Protein AF-A0A924YRE0-F1 (afdb_monomer_lite)

Sequence (195 aa):
MRFCVRASSVRIAGRAAPAWLFALLALALLSGCQKQDEISRYTVKKMPVVERPAKAQNPPGPPRRPAGHGPGMNERMLGAIASQGRTFWVFKVAGPKDTVADQMPHFLSLIQSLKFGKDEALPPEWTLPEGWTEKKDDDPRGMRFTTLLVKTDGEDLPLTVTRLPLPGDRPVDGMPLMIVNLWCEQLGIPEKTAA

Foldseek 3Di:
DDDDDDDDDDDPDDDPDPVVVVVVVVVVVVPPDPDDPDPPPDDDPPPPPPPDPPDDDPDDDDPPDPPPQAQDPFKDKDWDWDDDPQKIKIKIWMDGNVQVVVCVVQVVQFVVQWDDDPDSVDDTDTDHDPPKDKAADPDCPAQFNTWIFDDTPDGTITITIGMDGDDPPDDSPCPVQVVVQVVCVSNVHDGDDDD

Secondary structure (DSSP, 8-state):
-PPPP-------------HHHHHHHHHHHTS----------------------S--PPPPPSPP----SS--TTEEEEEEEEEETTEEEEEEEEEEHHHHHHTHHHHHHHHHT-B--S-TTSPPB--PPTT-EEEE-S-TTSSEEEEEEE--SSSPEEEEEEEEEPPTTS--TTHHHHHHHHHHHHHT-PPPPP-

Radius of gyration: 33.19 Å; chains: 1; bounding box: 82×56×110 Å

pLDDT: mean 78.08, std 19.58, range [35.56, 98.0]

Structure (mmCIF, N/CA/C/O backbone):
data_AF-A0A924YRE0-F1
#
_entry.id   AF-A0A924YRE0-F1
#
loop_
_atom_site.group_PDB
_atom_site.id
_atom_site.type_symbol
_atom_site.label_atom_id
_atom_site.label_alt_id
_atom_site.label_comp_id
_atom_site.label_asym_id
_atom_site.label_entity_id
_atom_site.label_seq_id
_atom_site.pdbx_PDB_ins_code
_atom_site.Cartn_x
_atom_site.Cartn_y
_atom_site.Cartn_z
_atom_site.occupancy
_atom_site.B_iso_or_equiv
_atom_site.auth_seq_id
_atom_site.auth_comp_id
_atom_site.auth_asym_id
_atom_site.auth_atom_id
_atom_site.pdbx_PDB_model_num
ATOM 1 N N . MET A 1 1 ? 60.091 8.128 -66.363 1.00 37.94 1 MET A N 1
ATOM 2 C CA . MET A 1 1 ? 60.278 9.448 -65.719 1.00 37.94 1 MET A CA 1
ATOM 3 C C . MET A 1 1 ? 60.324 9.239 -64.211 1.00 37.94 1 MET A C 1
ATOM 5 O O . MET A 1 1 ? 59.375 8.710 -63.654 1.00 37.94 1 MET A O 1
ATOM 9 N N . ARG A 1 2 ? 61.473 9.529 -63.588 1.00 35.56 2 ARG A N 1
ATOM 10 C CA . ARG A 1 2 ? 61.715 9.429 -62.139 1.00 35.56 2 ARG A CA 1
ATOM 11 C C . ARG A 1 2 ? 61.297 10.755 -61.502 1.00 35.56 2 ARG A C 1
ATOM 13 O O . ARG A 1 2 ? 61.828 11.782 -61.912 1.00 35.56 2 ARG A O 1
ATOM 20 N N . PHE A 1 3 ? 60.384 10.743 -60.533 1.00 37.00 3 PHE A N 1
ATOM 21 C CA . PHE A 1 3 ? 60.089 11.937 -59.740 1.00 37.00 3 PHE A CA 1
ATOM 22 C C . PHE A 1 3 ? 60.935 11.955 -58.469 1.00 37.00 3 PHE A C 1
ATOM 24 O O . PHE A 1 3 ? 61.037 10.975 -57.736 1.00 37.00 3 PHE A O 1
ATOM 31 N N . CYS A 1 4 ? 61.611 13.088 -58.313 1.00 39.19 4 CYS A N 1
ATOM 32 C CA . CYS A 1 4 ? 62.625 13.402 -57.328 1.00 39.19 4 CYS A CA 1
ATOM 33 C C . CYS A 1 4 ? 61.981 13.810 -55.992 1.00 39.19 4 CYS A C 1
ATOM 35 O O . CYS A 1 4 ? 60.952 14.481 -55.962 1.00 39.19 4 CYS A O 1
ATOM 37 N N . VAL A 1 5 ? 62.623 13.405 -54.899 1.00 43.28 5 VAL A N 1
ATOM 38 C CA . VAL A 1 5 ? 62.289 13.699 -53.499 1.00 43.28 5 VAL A CA 1
ATOM 39 C C . VAL A 1 5 ? 62.415 15.197 -53.206 1.00 43.28 5 VAL A C 1
ATOM 41 O O . VAL A 1 5 ? 63.393 15.816 -53.619 1.00 43.28 5 VAL A O 1
ATOM 44 N N . ARG A 1 6 ? 61.537 15.755 -52.358 1.00 36.12 6 ARG A N 1
ATOM 45 C CA . ARG A 1 6 ? 61.982 16.779 -51.398 1.00 36.12 6 ARG A CA 1
ATOM 46 C C . ARG A 1 6 ? 61.114 16.810 -50.142 1.00 36.12 6 ARG A C 1
ATOM 48 O O . ARG A 1 6 ? 60.000 17.317 -50.142 1.00 36.12 6 ARG A O 1
ATOM 55 N N . ALA A 1 7 ? 61.672 16.266 -49.065 1.00 45.69 7 ALA A N 1
ATOM 56 C CA . ALA A 1 7 ? 61.230 16.527 -47.707 1.00 45.69 7 ALA A CA 1
ATOM 57 C C . ALA A 1 7 ? 61.485 18.008 -47.386 1.00 45.69 7 ALA A C 1
ATOM 59 O O . ALA A 1 7 ? 62.619 18.484 -47.473 1.00 45.69 7 ALA A O 1
ATOM 60 N N . SER A 1 8 ? 60.429 18.742 -47.047 1.00 37.25 8 SER A N 1
ATOM 61 C CA . SER A 1 8 ? 60.534 20.121 -46.575 1.00 37.25 8 SER A CA 1
ATOM 62 C C . SER A 1 8 ? 60.777 20.116 -45.072 1.00 37.25 8 SER A C 1
ATOM 64 O O . SER A 1 8 ? 59.853 19.997 -44.272 1.00 37.25 8 SER A O 1
ATOM 66 N N . SER A 1 9 ? 62.045 20.246 -44.694 1.00 44.50 9 SER A N 1
ATOM 67 C CA . SER A 1 9 ? 62.464 20.568 -43.334 1.00 44.50 9 SER A CA 1
ATOM 68 C C . SER A 1 9 ? 62.013 21.992 -42.997 1.00 44.50 9 SER A C 1
ATOM 70 O O . SER A 1 9 ? 62.591 22.964 -43.487 1.00 44.50 9 SER A O 1
ATOM 72 N N . VAL A 1 10 ? 60.988 22.135 -42.157 1.00 43.53 10 VAL A N 1
ATOM 73 C CA . VAL A 1 10 ? 60.646 23.429 -41.556 1.00 43.53 10 VAL A CA 1
ATOM 74 C C . VAL A 1 10 ? 61.663 23.712 -40.453 1.00 43.53 10 VAL A C 1
ATOM 76 O O . VAL A 1 10 ? 61.735 23.007 -39.449 1.00 43.53 10 VAL A O 1
ATOM 79 N N . ARG A 1 11 ? 62.489 24.740 -40.664 1.00 43.28 11 ARG A N 1
ATOM 80 C CA . ARG A 1 11 ? 63.394 25.278 -39.645 1.00 43.28 11 ARG A CA 1
ATOM 81 C C . ARG A 1 11 ? 62.551 25.996 -38.594 1.00 43.28 11 ARG A C 1
ATOM 83 O O . ARG A 1 11 ? 62.006 27.063 -38.866 1.00 43.28 11 ARG A O 1
ATOM 90 N N . ILE A 1 12 ? 62.455 25.421 -37.401 1.00 48.72 12 ILE A N 1
ATOM 91 C CA . ILE A 1 12 ? 61.899 26.102 -36.230 1.00 48.72 12 ILE A CA 1
ATOM 92 C C . ILE A 1 12 ? 62.942 27.135 -35.794 1.00 48.72 12 ILE A C 1
ATOM 94 O O . ILE A 1 12 ? 63.947 26.809 -35.165 1.00 48.72 12 ILE A O 1
ATOM 98 N N . ALA A 1 13 ? 62.734 28.386 -36.202 1.00 43.22 13 ALA A N 1
ATOM 99 C CA . ALA A 1 13 ? 63.472 29.524 -35.683 1.00 43.22 13 ALA A CA 1
ATOM 100 C C . ALA A 1 13 ? 63.134 29.683 -34.195 1.00 43.22 13 ALA A C 1
ATOM 102 O O . ALA A 1 13 ? 61.968 29.831 -33.826 1.00 43.22 13 ALA A O 1
ATOM 103 N N . GLY A 1 14 ? 64.159 29.632 -33.344 1.00 50.16 14 GLY A N 1
ATOM 104 C CA . GLY A 1 14 ? 64.030 29.853 -31.912 1.00 50.16 14 GLY A CA 1
ATOM 105 C C . GLY A 1 14 ? 63.504 31.255 -31.623 1.00 50.16 14 GLY A C 1
ATOM 106 O O . GLY A 1 14 ? 64.240 32.235 -31.678 1.00 50.16 14 GLY A O 1
ATOM 107 N N . ARG A 1 15 ? 62.223 31.345 -31.275 1.00 49.91 15 ARG A N 1
ATOM 108 C CA . ARG A 1 15 ? 61.701 32.411 -30.426 1.00 49.91 15 ARG A CA 1
ATOM 109 C C . ARG A 1 15 ? 61.406 31.769 -29.086 1.00 49.91 15 ARG A C 1
ATOM 111 O O . ARG A 1 15 ? 60.519 30.926 -28.991 1.00 49.91 15 ARG A O 1
ATOM 118 N N . ALA A 1 16 ? 62.203 32.130 -28.084 1.00 54.00 16 ALA A N 1
ATOM 119 C CA . ALA A 1 16 ? 61.968 31.746 -26.705 1.00 54.00 16 ALA A CA 1
ATOM 120 C C . ALA A 1 16 ? 60.528 32.129 -26.346 1.00 54.00 16 ALA A C 1
ATOM 122 O O . ALA A 1 16 ? 60.184 33.312 -26.300 1.00 54.00 16 ALA A O 1
ATOM 123 N N . ALA A 1 17 ? 59.675 31.119 -26.173 1.00 53.06 17 ALA A N 1
ATOM 124 C CA . ALA A 1 17 ? 58.341 31.320 -25.648 1.00 53.06 17 ALA A CA 1
ATOM 125 C C . ALA A 1 17 ? 58.510 31.949 -24.258 1.00 53.06 17 ALA A C 1
ATOM 127 O O . ALA A 1 17 ? 59.259 31.413 -23.436 1.00 53.06 17 ALA A O 1
ATOM 128 N N . PRO A 1 18 ? 57.900 33.111 -23.994 1.00 51.78 18 PRO A N 1
ATOM 129 C CA . PRO A 1 18 ? 58.095 33.785 -22.726 1.00 51.78 18 PRO A CA 1
ATOM 130 C C . PRO A 1 18 ? 57.571 32.875 -21.602 1.00 51.78 18 PRO A C 1
ATOM 132 O O . PRO A 1 18 ? 56.472 32.319 -21.683 1.00 51.78 18 PRO A O 1
ATOM 135 N N . ALA A 1 19 ? 58.385 32.692 -20.561 1.00 56.75 19 ALA A N 1
ATOM 136 C CA . ALA A 1 19 ? 58.152 31.729 -19.481 1.00 56.75 19 ALA A CA 1
ATOM 137 C C . ALA A 1 19 ? 56.821 31.947 -18.726 1.00 56.75 19 ALA A C 1
ATOM 139 O O . ALA A 1 19 ? 56.293 31.021 -18.114 1.00 56.75 19 ALA A O 1
ATOM 140 N N . TRP A 1 20 ? 56.230 33.144 -18.827 1.00 51.47 20 TRP A N 1
ATOM 141 C CA . TRP A 1 20 ? 54.937 33.486 -18.224 1.00 51.47 20 TRP A CA 1
ATOM 142 C C . TRP A 1 20 ? 53.739 32.682 -18.764 1.00 51.47 20 TRP A C 1
ATOM 144 O O . TRP A 1 20 ? 52.799 32.440 -18.013 1.00 51.47 20 TRP A O 1
ATOM 154 N N . LEU A 1 21 ? 53.767 32.203 -20.015 1.00 55.81 21 LEU A N 1
ATOM 155 C CA . LEU A 1 21 ? 52.653 31.442 -20.605 1.00 55.81 21 LEU A CA 1
ATOM 156 C C . LEU A 1 21 ? 52.600 29.998 -20.082 1.00 55.81 21 LEU A C 1
ATOM 158 O O . LEU A 1 21 ? 51.518 29.483 -19.815 1.00 55.81 21 LEU A O 1
ATOM 162 N N . PHE A 1 22 ? 53.761 29.377 -19.849 1.00 57.84 22 PHE A N 1
ATOM 163 C CA . PHE A 1 22 ? 53.841 28.087 -19.154 1.00 57.84 22 PHE A CA 1
ATOM 164 C C . PHE A 1 22 ? 53.552 28.228 -17.659 1.00 57.84 22 PHE A C 1
ATOM 166 O O . PHE A 1 22 ? 52.899 27.358 -17.089 1.00 57.84 22 PHE A O 1
ATOM 173 N N . ALA A 1 23 ? 53.966 29.337 -17.037 1.00 59.66 23 ALA A N 1
ATOM 174 C CA . ALA A 1 23 ? 53.643 29.615 -15.641 1.00 59.66 23 ALA A CA 1
ATOM 175 C C . ALA A 1 23 ? 52.129 29.781 -15.422 1.00 59.66 23 ALA A C 1
ATOM 177 O O . ALA A 1 23 ? 51.596 29.229 -14.467 1.00 59.66 23 ALA A O 1
ATOM 178 N N . LEU A 1 24 ? 51.417 30.468 -16.323 1.00 60.12 24 LEU A N 1
ATOM 179 C CA . LEU A 1 24 ? 49.963 30.652 -16.224 1.00 60.12 24 LEU A CA 1
ATOM 180 C C . LEU A 1 24 ? 49.174 29.360 -16.480 1.00 60.12 24 LEU A C 1
ATOM 182 O O . LEU A 1 24 ? 48.195 29.099 -15.783 1.00 60.12 24 LEU A O 1
ATOM 186 N N . LEU A 1 25 ? 49.616 28.519 -17.422 1.00 59.91 25 LEU A N 1
ATOM 187 C CA . LEU A 1 25 ? 48.982 27.220 -17.673 1.00 59.91 25 LEU A CA 1
ATOM 188 C C . LEU A 1 25 ? 49.238 26.228 -16.522 1.00 59.91 25 LEU A C 1
ATOM 190 O O . LEU A 1 25 ? 48.332 25.498 -16.122 1.00 59.91 25 LEU A O 1
ATOM 194 N N . ALA A 1 26 ? 50.442 26.249 -15.939 1.00 59.19 26 ALA A N 1
ATOM 195 C CA . ALA A 1 26 ? 50.761 25.477 -14.739 1.00 59.19 26 ALA A CA 1
ATOM 196 C C . ALA A 1 26 ? 49.958 25.958 -13.517 1.00 59.19 26 ALA A C 1
ATOM 198 O O . ALA A 1 26 ? 49.504 25.138 -12.724 1.00 59.19 26 ALA A O 1
ATOM 199 N N . LEU A 1 27 ? 49.716 27.268 -13.389 1.00 58.62 27 LEU A N 1
ATOM 200 C CA . LEU A 1 27 ? 48.925 27.831 -12.293 1.00 58.62 27 LEU A CA 1
ATOM 201 C C . LEU A 1 27 ? 47.432 27.463 -12.395 1.00 58.62 27 LEU A C 1
ATOM 203 O O . LEU A 1 27 ? 46.786 27.214 -11.378 1.00 58.62 27 LEU A O 1
ATOM 207 N N . ALA A 1 28 ? 46.892 27.361 -13.615 1.00 59.47 28 ALA A N 1
ATOM 208 C CA . ALA A 1 28 ? 45.504 26.954 -13.845 1.00 59.47 28 ALA A CA 1
ATOM 209 C C . ALA A 1 28 ? 45.257 25.461 -13.548 1.00 59.47 28 ALA A C 1
ATOM 211 O O . ALA A 1 28 ? 44.216 25.110 -12.994 1.00 59.47 28 ALA A O 1
ATOM 212 N N . LEU A 1 29 ? 46.226 24.584 -13.839 1.00 57.97 29 LEU A N 1
ATOM 213 C CA . LEU A 1 29 ? 46.141 23.145 -13.537 1.00 57.97 29 LEU A CA 1
ATOM 214 C C . LEU A 1 29 ? 46.226 22.827 -12.033 1.00 57.97 29 LEU A C 1
ATOM 216 O O . LEU A 1 29 ? 45.813 21.749 -11.613 1.00 57.97 29 LEU A O 1
ATOM 220 N N . LEU A 1 30 ? 46.715 23.759 -11.211 1.00 57.00 30 LEU A N 1
ATOM 221 C CA . LEU A 1 30 ? 46.868 23.571 -9.764 1.00 57.00 30 LEU A CA 1
ATOM 222 C C . LEU A 1 30 ? 45.630 23.966 -8.941 1.00 57.00 30 LEU A C 1
ATOM 224 O O . LEU A 1 30 ? 45.620 23.752 -7.732 1.00 57.00 30 LEU A O 1
ATOM 228 N N . SER A 1 31 ? 44.579 24.515 -9.561 1.00 57.44 31 SER A N 1
ATOM 229 C CA . SER A 1 31 ? 43.400 25.029 -8.835 1.00 57.44 31 SER A CA 1
ATOM 230 C C . SER A 1 31 ? 42.178 24.092 -8.849 1.00 57.44 31 SER A C 1
ATOM 232 O O . SER A 1 31 ? 41.100 24.482 -8.411 1.00 57.44 31 SER A O 1
ATOM 234 N N . GLY A 1 32 ? 42.320 22.851 -9.327 1.00 53.84 32 GLY A N 1
ATOM 235 C CA . GLY A 1 32 ? 41.211 21.908 -9.519 1.00 53.84 32 GLY A CA 1
ATOM 236 C C . GLY A 1 32 ? 41.193 20.708 -8.566 1.00 53.84 32 GLY A C 1
ATOM 237 O O . GLY A 1 32 ? 41.201 19.580 -9.040 1.00 53.84 32 GLY A O 1
ATOM 238 N N . CYS A 1 33 ? 41.138 20.917 -7.248 1.00 59.53 33 CYS A N 1
ATOM 239 C CA . CYS A 1 33 ? 40.784 19.863 -6.282 1.00 59.53 33 CYS A CA 1
ATOM 240 C C . CYS A 1 33 ? 39.526 20.286 -5.524 1.00 59.53 33 CYS A C 1
ATOM 242 O O . CYS A 1 33 ? 39.588 20.850 -4.430 1.00 59.53 33 CYS A O 1
ATOM 244 N N . GLN A 1 34 ? 38.370 20.042 -6.136 1.00 56.56 34 GLN A N 1
ATOM 245 C CA . GLN A 1 34 ? 37.081 20.194 -5.480 1.00 56.56 34 GLN A CA 1
ATOM 246 C C . GLN A 1 34 ? 36.972 19.074 -4.436 1.00 56.56 34 GLN A C 1
ATOM 248 O O . GLN A 1 34 ? 36.843 17.901 -4.780 1.00 56.56 34 GLN A O 1
ATOM 253 N N . LYS A 1 35 ? 37.147 19.425 -3.158 1.00 59.78 35 LYS A N 1
ATOM 254 C CA . LYS A 1 35 ? 37.073 18.477 -2.044 1.00 59.78 35 LYS A CA 1
ATOM 255 C C . LYS A 1 35 ? 35.697 17.817 -2.028 1.00 59.78 35 LYS A C 1
ATOM 257 O O . LYS A 1 35 ? 34.688 18.490 -1.855 1.00 59.78 35 LYS A O 1
ATOM 262 N N . GLN A 1 36 ? 35.707 16.504 -2.207 1.00 58.41 36 GLN A N 1
ATOM 263 C CA . GLN A 1 36 ? 34.590 15.605 -1.971 1.00 58.41 36 GLN A CA 1
ATOM 264 C C . GLN A 1 36 ? 34.096 15.787 -0.531 1.00 58.41 36 GLN A C 1
ATOM 266 O O . GLN A 1 36 ? 34.922 15.847 0.382 1.00 58.41 36 GLN A O 1
ATOM 271 N N . ASP A 1 37 ? 32.779 15.876 -0.340 1.00 59.34 37 ASP A N 1
ATOM 272 C CA . ASP A 1 37 ? 32.131 15.912 0.972 1.00 59.34 37 ASP A CA 1
ATOM 273 C C . ASP A 1 37 ? 32.490 14.652 1.773 1.00 59.34 37 ASP A C 1
ATOM 275 O O . ASP A 1 37 ? 31.856 13.599 1.689 1.00 59.34 37 ASP A O 1
ATOM 279 N N . GLU A 1 38 ? 33.569 14.757 2.538 1.00 62.53 38 GLU A N 1
ATOM 280 C CA . GLU A 1 38 ? 33.979 13.780 3.526 1.00 62.53 38 GLU A CA 1
ATOM 281 C C . GLU A 1 38 ? 32.984 13.862 4.686 1.00 62.53 38 GLU A C 1
ATOM 283 O O . GLU A 1 38 ? 32.819 14.913 5.313 1.00 62.53 38 GLU A O 1
ATOM 288 N N . ILE A 1 39 ? 32.284 12.753 4.953 1.00 56.06 39 ILE A N 1
ATOM 289 C CA . ILE A 1 39 ? 31.376 12.603 6.095 1.00 56.06 39 ILE A CA 1
ATOM 290 C C . ILE A 1 39 ? 32.152 13.008 7.349 1.00 56.06 39 ILE A C 1
ATOM 292 O O . ILE A 1 39 ? 32.987 12.253 7.850 1.00 56.06 39 ILE A O 1
ATOM 296 N N . SER A 1 40 ? 31.889 14.217 7.845 1.00 57.50 40 SER A N 1
ATOM 297 C CA . SER A 1 40 ? 32.584 14.782 8.994 1.00 57.50 40 SER A CA 1
ATOM 298 C C . SER A 1 40 ? 32.244 13.948 10.224 1.00 57.50 40 SER A C 1
ATOM 300 O O . SER A 1 40 ? 31.205 14.135 10.858 1.00 57.50 40 SER A O 1
ATOM 302 N N . ARG A 1 41 ? 33.120 12.996 10.562 1.00 64.94 41 ARG A N 1
ATOM 303 C CA . ARG A 1 41 ? 33.083 12.289 11.843 1.00 64.94 41 ARG A CA 1
ATOM 304 C C . ARG A 1 41 ? 33.429 13.288 12.936 1.00 64.94 41 ARG A C 1
ATOM 306 O O . ARG A 1 41 ? 34.587 13.462 13.302 1.00 64.94 41 ARG A O 1
ATOM 313 N N . TYR A 1 42 ? 32.415 13.946 13.476 1.00 74.38 42 TYR A N 1
ATOM 314 C CA . TYR A 1 42 ? 32.571 14.694 14.708 1.00 74.38 42 TYR A CA 1
ATOM 315 C C . TYR A 1 42 ? 32.544 13.706 15.879 1.00 74.38 42 TYR A C 1
ATOM 317 O O . TYR A 1 42 ? 31.604 12.933 16.061 1.00 74.38 42 TYR A O 1
ATOM 325 N N . THR A 1 43 ? 33.602 13.716 16.686 1.00 70.69 43 THR A N 1
ATOM 326 C CA . THR A 1 43 ? 33.575 13.047 17.988 1.00 70.69 43 THR A CA 1
ATOM 327 C C . THR A 1 43 ? 32.915 14.005 18.969 1.00 70.69 43 THR A C 1
ATOM 329 O O . THR A 1 43 ? 33.524 14.986 19.396 1.00 70.69 43 THR A O 1
ATOM 332 N N . VAL A 1 44 ? 31.653 13.746 19.314 1.00 76.12 44 VAL A N 1
ATOM 333 C CA . VAL A 1 44 ? 30.984 14.460 20.406 1.00 76.12 44 VAL A CA 1
ATOM 334 C C . VAL A 1 44 ? 31.745 14.135 21.688 1.00 76.12 44 VAL A C 1
ATOM 336 O O . VAL A 1 44 ? 31.806 12.971 22.090 1.00 76.12 44 VAL A O 1
ATOM 339 N N . LYS A 1 45 ? 32.336 15.143 22.344 1.00 69.44 45 LYS A N 1
ATOM 340 C CA . LYS A 1 45 ? 32.865 14.967 23.702 1.00 69.44 45 LYS A CA 1
ATOM 341 C C . LYS A 1 45 ? 31.713 14.481 24.573 1.00 69.44 45 LYS A C 1
ATOM 343 O O . LYS A 1 45 ? 30.774 15.233 24.830 1.00 69.44 45 LYS A O 1
ATOM 348 N N . LYS A 1 46 ? 31.774 13.220 25.002 1.00 65.50 46 LYS A N 1
ATOM 349 C CA . LYS A 1 46 ? 30.844 12.672 25.986 1.00 65.50 46 LYS A CA 1
ATOM 350 C C . LYS A 1 46 ? 30.973 13.555 27.225 1.00 65.50 46 LYS A C 1
ATOM 352 O O . LYS A 1 46 ? 32.039 13.592 27.836 1.00 65.50 46 LYS A O 1
ATOM 357 N N . MET A 1 47 ? 29.939 14.343 27.520 1.00 56.44 47 MET A N 1
ATOM 358 C CA . MET A 1 47 ? 29.926 15.170 28.724 1.00 56.44 47 MET A CA 1
ATOM 359 C C . MET A 1 47 ? 30.157 14.255 29.932 1.00 56.44 47 MET A C 1
ATOM 361 O O . MET A 1 47 ? 29.651 13.125 29.922 1.00 56.44 47 MET A O 1
ATOM 365 N N . PRO A 1 48 ? 30.927 14.692 30.945 1.00 56.91 48 PRO A N 1
ATOM 366 C CA . PRO A 1 48 ? 31.053 13.920 32.168 1.00 56.91 48 PRO A CA 1
ATOM 367 C C . PRO A 1 48 ? 29.643 13.662 32.689 1.00 56.91 48 PRO A C 1
ATOM 369 O O . PRO A 1 48 ? 28.818 14.577 32.759 1.00 56.91 48 PRO A O 1
ATOM 372 N N . VAL A 1 49 ? 29.352 12.394 32.973 1.00 60.56 49 VAL A N 1
ATOM 373 C CA . VAL A 1 49 ? 28.116 12.013 33.645 1.00 60.56 49 VAL A CA 1
ATOM 374 C C . VAL A 1 49 ? 28.147 12.740 34.980 1.00 60.56 49 VAL A C 1
ATOM 376 O O . VAL A 1 49 ? 28.897 12.368 35.874 1.00 60.56 49 VAL A O 1
ATOM 379 N N . VAL A 1 50 ? 27.380 13.823 35.090 1.00 58.69 50 VAL A N 1
ATOM 380 C CA . VAL A 1 50 ? 27.043 14.387 36.390 1.00 58.69 50 VAL A CA 1
ATOM 381 C C . VAL A 1 50 ? 26.273 13.278 37.086 1.00 58.69 50 VAL A C 1
ATOM 383 O O . VAL A 1 50 ? 25.170 12.932 36.652 1.00 58.69 50 VAL A O 1
ATOM 386 N N . GLU A 1 51 ? 26.889 12.660 38.094 1.00 57.91 51 GLU A N 1
ATOM 387 C CA . GLU A 1 51 ? 26.209 11.721 38.973 1.00 57.91 51 GLU A CA 1
ATOM 388 C C . GLU A 1 51 ? 25.009 12.452 39.563 1.00 57.91 51 GLU A C 1
ATOM 390 O O . GLU A 1 51 ? 25.115 13.323 40.426 1.00 57.91 51 GLU A O 1
ATOM 395 N N . ARG A 1 52 ? 23.841 12.152 38.997 1.00 51.38 52 ARG A N 1
ATOM 396 C CA . ARG A 1 52 ? 22.574 12.660 39.483 1.00 51.38 52 ARG A CA 1
ATOM 397 C C . ARG A 1 52 ? 22.382 11.991 40.844 1.00 51.38 52 ARG A C 1
ATOM 399 O O . ARG A 1 52 ? 22.327 10.759 40.868 1.00 51.38 52 ARG A O 1
ATOM 406 N N . PRO A 1 53 ? 22.297 12.739 41.961 1.00 47.78 53 PRO A N 1
ATOM 407 C CA . PRO A 1 53 ? 22.023 12.126 43.250 1.00 47.78 53 PRO A CA 1
ATOM 408 C C . PRO A 1 53 ? 20.762 11.277 43.106 1.00 47.78 53 PRO A C 1
ATOM 410 O O . PRO A 1 53 ? 19.779 11.711 42.497 1.00 47.78 53 PRO A O 1
ATOM 413 N N . ALA A 1 54 ? 20.834 10.040 43.596 1.00 54.91 54 ALA A N 1
ATOM 414 C CA . ALA A 1 54 ? 19.839 8.988 43.427 1.00 54.91 54 ALA A CA 1
ATOM 415 C C . ALA A 1 54 ? 18.536 9.292 44.191 1.00 54.91 54 ALA A C 1
ATOM 417 O O . ALA A 1 54 ? 18.141 8.551 45.083 1.00 54.91 54 ALA A O 1
ATOM 418 N N . LYS A 1 55 ? 17.877 10.417 43.891 1.00 50.22 55 LYS A N 1
ATOM 419 C CA . LYS A 1 55 ? 16.534 10.758 44.368 1.00 50.22 55 LYS A CA 1
ATOM 420 C C . LYS A 1 55 ? 15.927 11.945 43.611 1.00 50.22 55 LYS A C 1
ATOM 422 O O . LYS A 1 55 ? 15.462 12.906 44.208 1.00 50.22 55 LYS A O 1
ATOM 427 N N . ALA A 1 56 ? 15.901 11.877 42.286 1.00 50.03 56 ALA A N 1
ATOM 428 C CA . ALA A 1 56 ? 1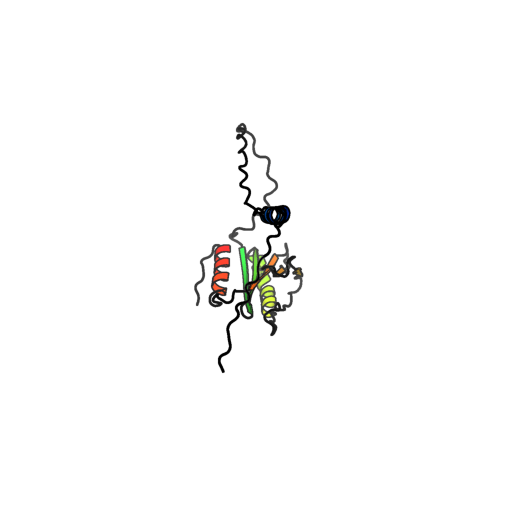5.004 12.708 41.490 1.00 50.03 56 ALA A CA 1
ATOM 429 C C . ALA A 1 56 ? 14.172 11.771 40.621 1.00 50.03 56 ALA A C 1
ATOM 431 O O . ALA A 1 56 ? 14.654 11.246 39.618 1.00 50.03 56 ALA A O 1
ATOM 432 N N . GLN A 1 57 ? 12.943 11.506 41.064 1.00 56.38 57 GLN A N 1
ATOM 433 C CA . GLN A 1 57 ? 11.919 10.897 40.225 1.00 56.38 57 GLN A CA 1
ATOM 434 C C . GLN A 1 57 ? 11.854 11.721 38.939 1.00 56.38 57 GLN A C 1
ATOM 436 O O . GLN A 1 57 ? 11.753 12.948 38.998 1.00 56.38 57 GLN A O 1
ATOM 441 N N . ASN A 1 58 ? 12.005 11.064 37.788 1.00 54.44 58 ASN A N 1
ATOM 442 C CA . ASN A 1 58 ? 11.899 11.753 36.511 1.00 54.44 58 ASN A CA 1
ATOM 443 C C . ASN A 1 58 ? 10.553 12.496 36.474 1.00 54.44 58 ASN A C 1
ATOM 445 O O . ASN A 1 58 ? 9.536 11.881 36.810 1.00 54.44 58 ASN A O 1
ATOM 449 N N . PRO A 1 59 ? 10.521 13.787 36.088 1.00 60.66 59 PRO A N 1
ATOM 450 C CA . PRO A 1 59 ? 9.257 14.464 35.841 1.00 60.66 59 PRO A CA 1
ATOM 451 C C . PRO A 1 59 ? 8.453 13.639 34.826 1.00 60.66 59 PRO A C 1
ATOM 453 O O . PRO A 1 59 ? 9.069 13.004 33.957 1.00 60.66 59 PRO A O 1
ATOM 456 N N . PRO A 1 60 ? 7.110 13.608 34.925 1.00 63.56 60 PRO A N 1
ATOM 457 C CA . PRO A 1 60 ? 6.289 12.920 33.944 1.00 63.56 60 PRO A CA 1
ATOM 458 C C . PRO A 1 60 ? 6.704 13.419 32.565 1.00 63.56 60 PRO A C 1
ATOM 460 O O . PRO A 1 60 ? 6.655 14.619 32.289 1.00 63.56 60 PRO A O 1
ATOM 463 N N . GLY A 1 61 ? 7.190 12.505 31.725 1.00 54.62 61 GLY A N 1
ATOM 464 C CA . GLY A 1 61 ? 7.423 12.836 30.330 1.00 54.62 61 GLY A CA 1
ATOM 465 C C . GLY A 1 61 ? 6.119 13.356 29.718 1.00 54.62 61 GLY A C 1
ATOM 466 O O . GLY A 1 61 ? 5.039 13.028 30.226 1.00 54.62 61 GLY A O 1
ATOM 467 N N . PRO A 1 62 ? 6.186 14.140 28.627 1.00 66.44 62 PRO A N 1
ATOM 468 C CA . PRO A 1 62 ? 4.991 14.410 27.836 1.00 66.44 62 PRO A CA 1
ATOM 469 C C . PRO A 1 62 ? 4.273 13.077 27.575 1.00 66.44 62 PRO A C 1
ATOM 471 O O . PRO A 1 62 ? 4.969 12.062 27.416 1.00 66.44 62 PRO A O 1
ATOM 474 N N . PRO A 1 63 ? 2.924 13.040 27.583 1.00 56.97 63 PRO A N 1
ATOM 475 C CA . PRO A 1 63 ? 2.1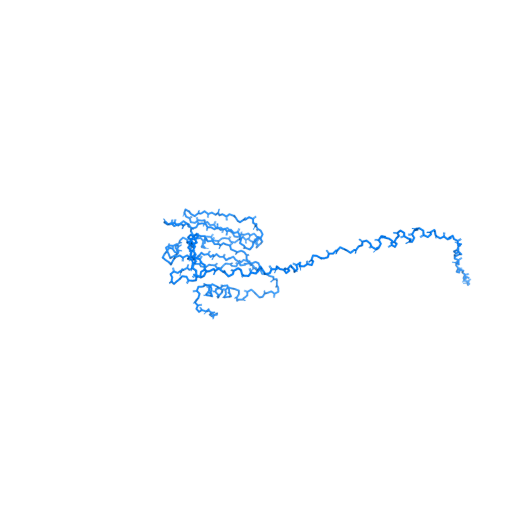89 11.804 27.362 1.00 56.97 63 PRO A CA 1
ATOM 476 C C . PRO A 1 63 ? 2.801 11.110 26.152 1.00 56.97 63 PRO A C 1
ATOM 478 O O . PRO A 1 63 ? 2.970 11.728 25.096 1.00 56.97 63 PRO A O 1
ATOM 481 N N . ARG A 1 64 ? 3.231 9.853 26.344 1.00 52.78 64 ARG A N 1
ATOM 482 C CA . ARG A 1 64 ? 3.671 9.011 25.233 1.00 52.78 64 ARG A CA 1
ATOM 483 C C . ARG A 1 64 ? 2.601 9.166 24.162 1.00 52.78 64 ARG A C 1
ATOM 485 O O . ARG A 1 64 ? 1.437 8.875 24.430 1.00 52.78 64 ARG A O 1
ATOM 492 N N . ARG A 1 65 ? 2.994 9.643 22.976 1.00 55.19 65 ARG A N 1
ATOM 493 C CA . ARG A 1 65 ? 2.162 9.484 21.781 1.00 55.19 65 ARG A CA 1
ATOM 494 C C . ARG A 1 65 ? 1.669 8.034 21.787 1.00 55.19 65 ARG A C 1
ATOM 496 O O . ARG A 1 65 ? 2.491 7.170 22.123 1.00 55.19 65 ARG A O 1
ATOM 503 N N . PRO A 1 66 ? 0.383 7.764 21.502 1.00 49.50 66 PRO A N 1
ATOM 504 C CA . PRO A 1 66 ? -0.112 6.397 21.473 1.00 49.50 66 PRO A CA 1
ATOM 505 C C . PRO A 1 66 ? 0.868 5.551 20.660 1.00 49.50 66 PRO A C 1
ATOM 507 O O . PRO A 1 66 ? 1.260 5.913 19.549 1.00 49.50 66 PRO A O 1
ATOM 510 N N . ALA A 1 67 ? 1.378 4.500 21.297 1.00 47.03 67 ALA A N 1
ATOM 511 C CA . ALA A 1 67 ? 2.310 3.586 20.673 1.00 47.03 67 ALA A CA 1
ATOM 512 C C . ALA A 1 67 ? 1.536 2.835 19.589 1.00 47.03 67 ALA A C 1
ATOM 514 O O . ALA A 1 67 ? 0.793 1.913 19.893 1.00 47.03 67 ALA A O 1
ATOM 515 N N . GLY A 1 68 ? 1.674 3.266 18.343 1.00 48.38 68 GLY A N 1
ATOM 516 C CA . GLY A 1 68 ? 1.081 2.592 17.197 1.00 48.38 68 GLY A CA 1
ATOM 517 C C . GLY A 1 68 ? 2.088 2.558 16.071 1.00 48.38 68 GLY A C 1
ATOM 518 O O . GLY A 1 68 ? 1.961 3.370 15.179 1.00 48.38 68 GLY A O 1
ATOM 519 N N . HIS A 1 69 ? 3.125 1.720 16.190 1.00 51.84 69 HIS A N 1
ATOM 520 C CA . HIS A 1 69 ? 3.989 1.213 15.103 1.00 51.84 69 HIS A CA 1
ATOM 521 C C . HIS A 1 69 ? 4.752 -0.034 15.603 1.00 51.84 69 HIS A C 1
ATOM 523 O O . HIS A 1 69 ? 5.975 -0.129 15.536 1.00 51.84 69 HIS A O 1
ATOM 529 N N . GLY A 1 70 ? 4.015 -0.975 16.177 1.00 48.53 70 GLY A N 1
ATOM 530 C CA . GLY A 1 70 ? 4.448 -2.333 16.494 1.00 48.53 70 GLY A CA 1
ATOM 531 C C . GLY A 1 70 ? 3.177 -3.172 16.554 1.00 48.53 70 GLY A C 1
ATOM 532 O O . GLY A 1 70 ? 2.167 -2.600 16.964 1.00 48.53 70 GLY A O 1
ATOM 533 N N . PRO A 1 71 ? 3.184 -4.446 16.122 1.00 49.91 71 PRO A N 1
ATOM 534 C CA . PRO A 1 71 ? 1.964 -5.226 15.961 1.00 49.91 71 PRO A CA 1
ATOM 535 C C . PRO A 1 71 ? 1.205 -5.259 17.284 1.00 49.91 71 PRO A C 1
ATOM 537 O O . PRO A 1 71 ? 1.549 -5.985 18.220 1.00 49.91 71 PRO A O 1
ATOM 540 N N . GLY A 1 72 ? 0.176 -4.420 17.385 1.00 56.94 72 GLY A N 1
ATOM 541 C CA . GLY A 1 72 ? -0.802 -4.551 18.438 1.00 56.94 72 GLY A CA 1
ATOM 542 C C . GLY A 1 72 ? -1.462 -5.903 18.224 1.00 56.94 72 GLY A C 1
ATOM 543 O O . GLY A 1 72 ? -1.846 -6.231 17.105 1.00 56.94 72 GLY A O 1
ATOM 544 N N . MET A 1 73 ? -1.654 -6.685 19.285 1.00 61.09 73 MET A N 1
ATOM 545 C CA . MET A 1 73 ? -2.390 -7.961 19.223 1.00 61.09 73 MET A CA 1
ATOM 546 C C . MET A 1 73 ? -3.826 -7.819 18.655 1.00 61.09 73 MET A C 1
ATOM 548 O O . MET A 1 73 ? -4.511 -8.817 18.464 1.00 61.09 73 MET A O 1
ATOM 552 N N . ASN A 1 74 ? -4.260 -6.588 18.353 1.00 83.31 74 ASN A N 1
ATOM 553 C CA . ASN A 1 74 ? -5.539 -6.207 17.770 1.00 83.31 74 ASN A CA 1
ATOM 554 C C . ASN A 1 74 ? -5.392 -5.351 16.493 1.00 83.31 74 ASN A C 1
ATOM 556 O O . ASN A 1 74 ? -6.266 -4.530 16.221 1.00 83.31 74 ASN A O 1
ATOM 560 N N . GLU A 1 75 ? -4.312 -5.487 15.721 1.00 88.38 75 GLU A N 1
ATOM 561 C CA . GLU A 1 75 ? -4.190 -4.840 14.406 1.00 88.38 75 GLU A CA 1
ATOM 562 C C . GLU A 1 75 ? -4.684 -5.743 13.266 1.00 88.38 75 GLU A C 1
ATOM 564 O O . GLU A 1 75 ? -4.616 -6.974 13.321 1.00 88.38 75 GLU A O 1
ATOM 569 N N . ARG A 1 76 ? -5.187 -5.116 12.201 1.00 93.94 76 ARG A N 1
ATOM 570 C CA . ARG A 1 76 ? -5.492 -5.757 10.917 1.00 93.94 76 ARG A CA 1
ATOM 571 C C . ARG A 1 76 ? -4.947 -4.895 9.790 1.00 93.94 76 ARG A C 1
ATOM 573 O O . ARG A 1 76 ? -4.886 -3.672 9.896 1.00 93.94 76 ARG A O 1
ATOM 580 N N . MET A 1 77 ? -4.596 -5.553 8.693 1.00 95.69 77 MET A N 1
ATOM 581 C CA . MET A 1 77 ? -4.184 -4.911 7.455 1.00 95.69 77 MET A CA 1
ATOM 582 C C . MET A 1 77 ? -5.050 -5.399 6.299 1.00 95.69 77 MET A C 1
ATOM 584 O O . MET A 1 77 ? -5.302 -6.600 6.184 1.00 95.69 77 MET A O 1
ATOM 588 N N . LEU A 1 78 ? -5.462 -4.473 5.437 1.00 97.50 78 LEU A N 1
ATOM 589 C CA . LEU A 1 78 ? -5.926 -4.784 4.089 1.00 97.50 78 LEU A CA 1
ATOM 590 C C . LEU A 1 78 ? -4.838 -4.362 3.111 1.00 97.50 78 LEU A C 1
ATOM 592 O O . LEU A 1 78 ? -4.323 -3.243 3.176 1.00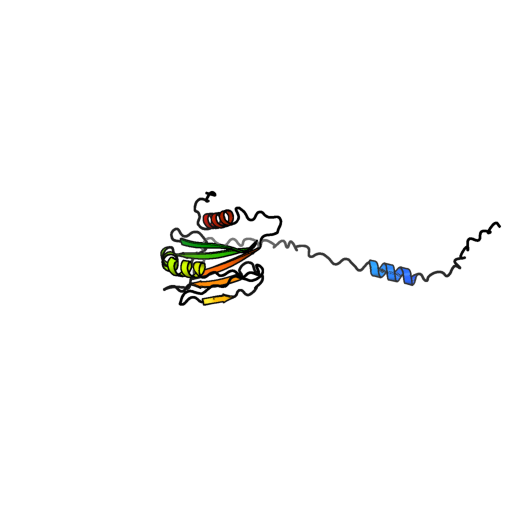 97.50 78 LEU A O 1
ATOM 596 N N . GLY A 1 79 ? -4.482 -5.286 2.227 1.00 97.19 79 GLY A N 1
ATOM 597 C CA . GLY A 1 79 ? -3.454 -5.096 1.222 1.00 97.19 79 GLY A CA 1
ATOM 598 C C . GLY A 1 79 ? -3.949 -5.575 -0.134 1.00 97.19 79 GLY A C 1
ATOM 599 O O . GLY A 1 79 ? -4.544 -6.647 -0.229 1.00 97.19 79 GLY A O 1
ATOM 600 N N . ALA A 1 80 ? -3.691 -4.794 -1.177 1.00 98.00 80 ALA A N 1
ATOM 601 C CA . ALA A 1 80 ? -3.903 -5.199 -2.560 1.00 98.00 80 ALA A CA 1
ATOM 602 C C . ALA A 1 80 ? -2.678 -4.843 -3.399 1.00 98.00 80 ALA A C 1
ATOM 604 O O . ALA A 1 80 ? -2.033 -3.813 -3.189 1.00 98.00 80 ALA A O 1
ATOM 605 N N . ILE A 1 81 ? -2.353 -5.723 -4.339 1.00 97.06 81 ILE A N 1
ATOM 606 C CA . ILE A 1 81 ? -1.233 -5.569 -5.260 1.00 97.06 81 ILE A CA 1
ATOM 607 C C . ILE A 1 81 ? -1.805 -5.719 -6.661 1.00 97.06 81 ILE A C 1
ATOM 609 O O . ILE A 1 81 ? -2.376 -6.758 -6.985 1.00 97.06 81 ILE A O 1
ATOM 613 N N . ALA A 1 82 ? -1.646 -4.689 -7.480 1.00 95.44 82 ALA A N 1
ATOM 614 C CA . ALA A 1 82 ? -2.003 -4.720 -8.889 1.00 95.44 82 ALA A CA 1
ATOM 615 C C . ALA A 1 82 ? -0.755 -4.435 -9.726 1.00 95.44 82 ALA A C 1
ATOM 617 O O . ALA A 1 82 ? 0.045 -3.571 -9.375 1.00 95.44 82 ALA A O 1
ATOM 618 N N . SER A 1 83 ? -0.561 -5.168 -10.816 1.00 93.06 83 SER A N 1
ATOM 619 C CA . SER A 1 83 ? 0.565 -4.962 -11.726 1.00 93.06 83 SER A CA 1
ATOM 620 C C . SER A 1 83 ? 0.104 -4.313 -13.028 1.00 93.06 83 SER A C 1
ATOM 622 O O . SER A 1 83 ? -0.954 -4.636 -13.564 1.00 93.06 83 SER A O 1
ATOM 624 N N . GLN A 1 84 ? 0.931 -3.411 -13.550 1.00 91.81 84 GLN A N 1
ATOM 625 C CA . GLN A 1 84 ? 0.822 -2.861 -14.898 1.00 91.81 84 GLN A CA 1
ATOM 626 C C . GLN A 1 84 ? 2.224 -2.886 -15.507 1.00 91.81 84 GLN A C 1
ATOM 628 O O . GLN A 1 84 ? 3.127 -2.192 -15.030 1.00 91.81 84 GLN A O 1
ATOM 633 N N . GLY A 1 85 ? 2.433 -3.763 -16.489 1.00 90.06 85 GLY A N 1
ATOM 634 C CA . GLY A 1 85 ? 3.763 -4.048 -17.021 1.00 90.06 85 GLY A CA 1
ATOM 635 C C . GLY A 1 85 ? 4.745 -4.462 -15.922 1.00 90.06 85 GLY A C 1
ATOM 636 O O . GLY A 1 85 ? 4.573 -5.482 -15.255 1.00 90.06 85 GLY A O 1
ATOM 637 N N . ARG A 1 86 ? 5.779 -3.638 -15.716 1.00 91.38 86 ARG A N 1
ATOM 638 C CA . ARG A 1 86 ? 6.835 -3.839 -14.701 1.00 91.38 86 ARG A CA 1
ATOM 639 C C . ARG A 1 86 ? 6.660 -2.996 -13.434 1.00 91.38 86 ARG A C 1
ATOM 641 O O . ARG A 1 86 ? 7.587 -2.899 -12.629 1.00 91.38 86 ARG A O 1
ATOM 648 N N . THR A 1 87 ? 5.499 -2.375 -13.259 1.00 92.50 87 THR A N 1
ATOM 649 C CA . THR A 1 87 ? 5.191 -1.536 -12.100 1.00 92.50 87 THR A CA 1
ATOM 650 C C . THR A 1 87 ? 4.138 -2.207 -11.232 1.00 92.50 87 THR A C 1
ATOM 652 O O . THR A 1 87 ? 3.080 -2.606 -11.719 1.00 92.50 87 THR A O 1
ATOM 655 N N . PHE A 1 88 ? 4.416 -2.303 -9.933 1.00 94.94 88 PHE A N 1
ATOM 656 C CA . PHE A 1 88 ? 3.463 -2.777 -8.936 1.00 94.94 88 PHE A CA 1
ATOM 657 C C . PHE A 1 88 ? 2.841 -1.598 -8.191 1.00 94.94 88 PHE A C 1
ATOM 659 O O . PHE A 1 88 ? 3.542 -0.757 -7.626 1.00 94.94 88 PHE A O 1
ATOM 666 N N . TRP A 1 89 ? 1.517 -1.567 -8.177 1.00 96.44 89 TRP A N 1
ATOM 667 C CA . TRP A 1 89 ? 0.690 -0.649 -7.413 1.00 96.44 89 TRP A CA 1
ATOM 668 C C . TRP A 1 89 ? 0.239 -1.347 -6.143 1.00 96.44 89 TRP A C 1
ATOM 670 O O . TRP A 1 89 ? -0.473 -2.352 -6.182 1.00 96.44 89 TRP A O 1
ATOM 680 N N . VAL A 1 90 ? 0.704 -0.828 -5.016 1.00 97.19 90 VAL A N 1
ATOM 681 C CA . VAL A 1 90 ? 0.527 -1.439 -3.705 1.00 97.19 90 VAL A CA 1
ATOM 682 C C . VAL A 1 90 ? -0.388 -0.552 -2.876 1.00 97.19 90 VAL A C 1
ATOM 684 O O . VAL A 1 90 ? -0.022 0.566 -2.522 1.00 97.19 90 VAL A O 1
ATOM 687 N N . PHE A 1 91 ? -1.569 -1.065 -2.559 1.00 97.88 91 PHE A N 1
ATOM 688 C CA . PHE A 1 91 ? -2.577 -0.409 -1.734 1.00 97.88 91 PHE A CA 1
ATOM 689 C C . PHE A 1 91 ? -2.531 -1.044 -0.353 1.00 97.88 91 PHE A C 1
ATOM 691 O O . PHE A 1 91 ? -2.641 -2.265 -0.241 1.00 97.88 91 PHE A O 1
ATOM 698 N N . LYS A 1 92 ? -2.346 -0.240 0.694 1.00 96.88 92 LYS A N 1
ATOM 699 C CA . LYS A 1 92 ? -2.216 -0.753 2.061 1.00 96.88 92 LYS A CA 1
ATOM 700 C C . LYS A 1 92 ? -2.896 0.165 3.061 1.00 96.88 92 LYS A C 1
ATOM 702 O O . LYS A 1 92 ? -2.578 1.348 3.107 1.00 96.88 92 LYS A O 1
ATOM 707 N N . VAL A 1 93 ? -3.750 -0.400 3.904 1.00 96.56 93 VAL A N 1
ATOM 708 C CA . VAL A 1 93 ? -4.285 0.252 5.105 1.00 96.56 93 VAL A CA 1
ATOM 709 C C . VAL A 1 93 ? -4.111 -0.690 6.288 1.00 96.56 93 VAL A C 1
ATOM 711 O O . VAL A 1 93 ? -4.348 -1.892 6.170 1.00 96.56 93 VAL A O 1
ATOM 714 N N . ALA A 1 94 ? -3.654 -0.157 7.415 1.00 94.56 94 ALA A N 1
ATOM 715 C CA . ALA A 1 94 ? -3.483 -0.904 8.654 1.00 94.56 94 ALA A CA 1
ATOM 716 C C . ALA A 1 94 ? -3.978 -0.071 9.836 1.00 94.56 94 ALA A C 1
ATOM 718 O O . ALA A 1 94 ? -3.898 1.156 9.809 1.00 94.56 94 ALA A O 1
ATOM 719 N N . GLY A 1 95 ? -4.497 -0.742 10.857 1.00 92.56 95 GLY A N 1
ATOM 720 C CA . GLY A 1 95 ? -5.095 -0.094 12.017 1.00 92.56 95 GLY A CA 1
ATOM 721 C C . GLY A 1 95 ? -5.816 -1.093 12.922 1.00 92.56 95 GLY A C 1
ATOM 722 O O . GLY A 1 95 ? -5.592 -2.303 12.797 1.00 92.56 95 GLY A O 1
ATOM 723 N N . PRO A 1 96 ? -6.690 -0.612 13.825 1.00 93.06 96 PRO A N 1
ATOM 724 C CA . PRO A 1 96 ? -7.462 -1.468 14.720 1.00 93.06 96 PRO A CA 1
ATOM 725 C C . PRO A 1 96 ? -8.269 -2.520 13.954 1.00 93.06 96 PRO A C 1
ATOM 727 O O . PRO A 1 96 ? -8.867 -2.232 12.917 1.00 93.06 96 PRO A O 1
ATOM 730 N N . LYS A 1 97 ? -8.285 -3.748 14.478 1.00 92.69 97 LYS A N 1
ATOM 731 C CA . LYS A 1 97 ? -8.820 -4.935 13.804 1.00 92.69 97 LYS A CA 1
ATOM 732 C C . LYS A 1 97 ? -10.242 -4.746 13.292 1.00 92.69 97 LYS A C 1
ATOM 734 O O . LYS A 1 97 ? -10.493 -5.061 12.130 1.00 92.69 97 LYS A O 1
ATOM 739 N N . ASP A 1 98 ? -11.132 -4.262 14.151 1.00 93.19 98 ASP A N 1
ATOM 740 C CA . ASP A 1 98 ? -12.557 -4.143 13.838 1.00 93.19 98 ASP A CA 1
ATOM 741 C C . ASP A 1 98 ? -12.793 -2.966 12.888 1.00 93.19 98 ASP A C 1
ATOM 743 O O . ASP A 1 98 ? -13.370 -3.149 11.822 1.00 93.19 98 ASP A O 1
ATOM 747 N N . THR A 1 99 ? -12.171 -1.813 13.159 1.00 93.88 99 THR A N 1
ATOM 748 C CA . THR A 1 99 ? -12.232 -0.638 12.277 1.00 93.88 99 THR A CA 1
ATOM 749 C C . THR A 1 99 ? -11.775 -0.954 10.853 1.00 93.88 99 THR A C 1
ATOM 751 O O . THR A 1 99 ? -12.416 -0.549 9.890 1.00 93.88 99 THR A O 1
ATOM 754 N N . VAL A 1 100 ? -10.677 -1.695 10.687 1.00 95.19 100 VAL A N 1
ATOM 755 C CA . VAL A 1 100 ? -10.190 -2.093 9.358 1.00 95.19 100 VAL A CA 1
ATOM 756 C C . VAL A 1 100 ? -11.079 -3.173 8.733 1.00 95.19 100 VAL A C 1
ATOM 758 O O . VAL A 1 100 ? -11.233 -3.205 7.513 1.00 95.19 100 VAL A O 1
ATOM 761 N N . ALA A 1 101 ? -11.663 -4.067 9.535 1.00 95.12 101 ALA A N 1
ATOM 762 C CA . ALA A 1 101 ? -12.585 -5.084 9.034 1.00 95.12 101 ALA A CA 1
ATOM 763 C C . ALA A 1 101 ? -13.859 -4.462 8.445 1.00 95.12 101 ALA A C 1
ATOM 765 O O . ALA A 1 101 ? -14.277 -4.879 7.363 1.00 95.12 101 ALA A O 1
ATOM 766 N N . ASP A 1 102 ? -14.407 -3.436 9.096 1.00 95.38 102 ASP A N 1
ATOM 767 C CA . ASP A 1 102 ? -15.612 -2.726 8.650 1.00 95.38 102 ASP A CA 1
ATOM 768 C C . ASP A 1 102 ? -15.402 -2.009 7.310 1.00 95.38 102 ASP A C 1
ATOM 770 O O . ASP A 1 102 ? -16.324 -1.877 6.508 1.00 95.38 102 ASP A O 1
ATOM 774 N N . GLN A 1 103 ? -14.161 -1.615 7.010 1.00 96.06 103 GLN A N 1
ATOM 775 C CA . GLN A 1 103 ? -13.801 -0.953 5.754 1.00 96.06 103 GLN A CA 1
ATOM 776 C C . GLN A 1 103 ? -13.611 -1.917 4.575 1.00 96.06 103 GLN A C 1
ATOM 778 O O . GLN A 1 103 ? -13.407 -1.464 3.448 1.00 96.06 103 GLN A O 1
ATOM 783 N N . MET A 1 104 ? -13.699 -3.237 4.786 1.00 96.25 104 MET A N 1
ATOM 784 C CA . MET A 1 104 ? -13.494 -4.236 3.730 1.00 96.25 104 MET A CA 1
ATOM 785 C C . MET A 1 104 ? -14.368 -4.005 2.479 1.00 96.25 104 MET A C 1
ATOM 787 O O . MET A 1 104 ? -13.813 -4.038 1.379 1.00 96.25 104 MET A O 1
ATOM 791 N N . PRO A 1 105 ? -15.688 -3.737 2.571 1.00 97.12 105 PRO A N 1
ATOM 792 C CA . PRO A 1 105 ? -16.516 -3.536 1.378 1.00 97.12 105 PRO A CA 1
ATOM 793 C C . PRO A 1 105 ? -16.091 -2.305 0.565 1.00 97.12 105 PRO A C 1
ATOM 795 O O . PRO A 1 105 ? -16.013 -2.365 -0.662 1.00 97.12 105 PRO A O 1
ATOM 798 N N . HIS A 1 106 ? -15.755 -1.204 1.243 1.00 97.19 106 HIS A N 1
ATOM 799 C CA . HIS A 1 106 ? -15.279 0.024 0.603 1.00 97.19 106 HIS A CA 1
ATOM 800 C C . HIS A 1 106 ? -13.898 -0.166 -0.027 1.00 97.19 106 HIS A C 1
ATOM 802 O O . HIS A 1 106 ? -13.676 0.250 -1.164 1.00 97.19 106 HIS A O 1
ATOM 808 N N . PHE A 1 107 ? -12.996 -0.864 0.667 1.00 97.81 107 PHE A N 1
ATOM 809 C CA . PHE A 1 107 ? -11.685 -1.225 0.137 1.00 97.81 107 PHE A CA 1
ATOM 810 C C . PHE A 1 107 ? -11.813 -2.083 -1.127 1.00 97.81 107 PHE A C 1
ATOM 812 O O . PHE A 1 107 ? -11.188 -1.780 -2.139 1.00 97.81 107 PHE A O 1
ATOM 819 N N . LEU A 1 108 ? -12.662 -3.115 -1.115 1.00 97.62 108 LEU A N 1
ATOM 820 C CA . LEU A 1 108 ? -12.894 -3.949 -2.297 1.00 97.62 108 LEU A CA 1
ATOM 821 C C . LEU A 1 108 ? -13.490 -3.148 -3.458 1.00 97.62 108 LEU A C 1
ATOM 823 O O . LEU A 1 108 ? -13.041 -3.329 -4.587 1.00 97.62 108 LEU A O 1
ATOM 827 N N . SER A 1 109 ? -14.430 -2.238 -3.190 1.00 97.69 109 SER A N 1
ATOM 828 C CA . SER A 1 109 ? -14.994 -1.341 -4.208 1.00 97.69 109 SER A CA 1
ATOM 829 C C . SER A 1 109 ? -13.915 -0.479 -4.878 1.00 97.69 109 SER A C 1
ATOM 831 O O . SER A 1 109 ? -13.849 -0.417 -6.108 1.00 97.69 109 SER A O 1
ATOM 833 N N . LEU A 1 110 ? -12.995 0.100 -4.091 1.00 97.88 110 LEU A N 1
ATOM 834 C CA . LEU A 1 110 ? -11.842 0.834 -4.623 1.00 97.88 110 LEU A CA 1
ATOM 835 C C . LEU A 1 110 ? -11.012 -0.050 -5.564 1.00 97.88 110 LEU A C 1
ATOM 837 O O . LEU A 1 110 ? -10.760 0.341 -6.704 1.00 97.88 110 LEU A O 1
ATOM 841 N N . ILE A 1 111 ? -10.603 -1.239 -5.107 1.00 97.88 111 ILE A N 1
ATOM 842 C CA . ILE A 1 111 ? -9.740 -2.136 -5.892 1.00 97.88 111 ILE A CA 1
ATOM 843 C C . ILE A 1 111 ? -10.444 -2.618 -7.167 1.00 97.88 111 ILE A C 1
ATOM 845 O O . ILE A 1 111 ? -9.825 -2.676 -8.226 1.00 97.88 111 ILE A O 1
ATOM 849 N N . GLN A 1 112 ? -11.742 -2.910 -7.100 1.00 97.38 112 GLN A N 1
ATOM 850 C CA . GLN A 1 112 ? -12.543 -3.306 -8.264 1.00 97.38 112 GLN A CA 1
ATOM 851 C C . GLN A 1 112 ? -12.735 -2.167 -9.273 1.00 97.38 112 GLN A C 1
ATOM 853 O O . GLN A 1 112 ? -12.942 -2.428 -10.456 1.00 97.38 112 GLN A O 1
ATOM 858 N N . SER A 1 113 ? -12.653 -0.910 -8.830 1.00 97.56 113 SER A N 1
ATOM 859 C CA . SER A 1 113 ? -12.763 0.261 -9.705 1.00 97.56 113 SER A CA 1
ATOM 860 C C . SER A 1 113 ? -11.485 0.578 -10.491 1.00 97.56 113 SER A C 1
ATOM 862 O O . SER A 1 113 ? -11.528 1.453 -11.359 1.00 97.56 113 SER A O 1
ATOM 864 N N . LEU A 1 114 ? -10.366 -0.100 -10.194 1.00 97.19 114 LEU A N 1
ATOM 865 C CA . LEU A 1 114 ? -9.069 0.175 -10.810 1.00 97.19 114 LEU A CA 1
ATOM 866 C C . LEU A 1 114 ? -9.111 -0.030 -12.325 1.00 97.19 114 LEU A C 1
ATOM 868 O O . LEU A 1 114 ? -9.466 -1.099 -12.826 1.00 97.19 114 LEU A O 1
ATOM 872 N N . LYS A 1 115 ? -8.685 0.999 -13.055 1.00 96.56 115 LYS A N 1
ATOM 873 C CA . LYS A 1 115 ? -8.573 0.992 -14.513 1.00 96.56 115 LYS A CA 1
ATOM 874 C C . LYS A 1 115 ? -7.153 1.338 -14.921 1.00 96.56 115 LYS A C 1
ATOM 876 O O . LYS A 1 115 ? -6.645 2.413 -14.610 1.00 96.56 115 LYS A O 1
ATOM 881 N N . PHE A 1 116 ? -6.540 0.425 -15.661 1.00 95.38 116 PHE A N 1
ATOM 882 C CA . PHE A 1 116 ? -5.226 0.619 -16.255 1.00 95.38 116 PHE A CA 1
ATOM 883 C C . PHE A 1 116 ? -5.374 1.069 -17.707 1.00 95.38 116 PHE A C 1
ATOM 885 O O . PHE A 1 116 ? -6.089 0.448 -18.497 1.00 95.38 116 PHE A O 1
ATOM 892 N N . GLY A 1 117 ? -4.704 2.168 -18.051 1.00 91.88 117 GLY A N 1
ATOM 893 C CA . GLY A 1 117 ? -4.619 2.648 -19.425 1.00 91.88 117 GLY A CA 1
ATOM 894 C C . GLY A 1 117 ? -3.713 1.772 -20.295 1.00 91.88 117 GLY A C 1
ATOM 895 O O . GLY A 1 117 ? -2.984 0.909 -19.804 1.00 91.88 117 GLY A O 1
ATOM 896 N N . LYS A 1 118 ? -3.732 2.030 -21.610 1.00 90.25 118 LYS A N 1
ATOM 897 C CA . LYS A 1 118 ? -2.809 1.393 -22.570 1.00 90.25 118 LYS A CA 1
ATOM 898 C C . LYS A 1 118 ? -1.359 1.836 -22.378 1.00 90.25 118 LYS A C 1
ATOM 900 O O . LYS A 1 118 ? -0.451 1.099 -22.738 1.00 90.25 118 LYS A O 1
ATOM 905 N N . ASP A 1 119 ? -1.165 3.050 -21.874 1.00 90.00 119 ASP A N 1
ATOM 906 C CA . ASP A 1 119 ? 0.151 3.574 -21.538 1.00 90.00 119 ASP A CA 1
ATOM 907 C C . ASP A 1 119 ? 0.506 3.163 -20.106 1.00 90.00 119 ASP A C 1
ATOM 909 O O . ASP A 1 119 ? -0.110 3.621 -19.143 1.00 90.00 119 ASP A O 1
ATOM 913 N N . GLU A 1 120 ? 1.491 2.276 -19.977 1.00 85.56 120 GLU A N 1
ATOM 914 C CA . GLU A 1 120 ? 1.977 1.766 -18.691 1.00 85.56 120 GLU A CA 1
ATOM 915 C C . GLU A 1 120 ? 2.776 2.807 -17.889 1.00 85.56 120 GLU A C 1
ATOM 917 O O . GLU A 1 120 ? 3.057 2.592 -16.708 1.00 85.56 120 GLU A O 1
ATOM 922 N N . ALA A 1 121 ? 3.153 3.934 -18.505 1.00 83.31 121 ALA A N 1
ATOM 923 C CA . ALA A 1 121 ? 3.798 5.043 -17.807 1.00 83.31 121 ALA A CA 1
ATOM 924 C C . ALA A 1 121 ? 2.798 5.897 -17.009 1.00 83.31 121 ALA A C 1
ATOM 926 O O . ALA A 1 121 ? 3.206 6.636 -16.104 1.00 83.31 121 ALA A O 1
ATOM 927 N N . LEU A 1 122 ? 1.503 5.810 -17.334 1.00 89.12 122 LEU A N 1
ATOM 928 C CA . LEU A 1 122 ? 0.450 6.554 -16.653 1.00 89.12 122 LEU A CA 1
ATOM 929 C C . LEU A 1 122 ? -0.045 5.806 -15.405 1.00 89.12 122 LEU A C 1
ATOM 931 O O . LEU A 1 122 ? -0.132 4.578 -15.415 1.00 89.12 122 LEU A O 1
ATOM 935 N N . PRO A 1 123 ? -0.385 6.529 -14.322 1.00 91.62 123 PRO A N 1
ATOM 936 C CA . PRO A 1 123 ? -0.986 5.919 -13.142 1.00 91.62 123 PRO A CA 1
ATOM 937 C C . PRO A 1 123 ? -2.376 5.338 -13.457 1.00 91.62 123 PRO A C 1
ATOM 939 O O . PRO A 1 123 ? -3.058 5.850 -14.348 1.00 91.62 123 PRO A O 1
ATOM 942 N N . PRO A 1 124 ? -2.829 4.302 -12.725 1.00 94.69 124 PRO A N 1
ATOM 943 C CA . PRO A 1 124 ? -4.194 3.824 -12.832 1.00 94.69 124 PRO A CA 1
ATOM 944 C C . PRO A 1 124 ? -5.179 4.870 -12.334 1.00 94.69 124 PRO A C 1
ATOM 946 O O . PRO A 1 124 ? -4.875 5.688 -11.467 1.00 94.69 124 PRO A O 1
ATOM 949 N N . GLU A 1 125 ? -6.393 4.772 -12.850 1.00 95.69 125 GLU A N 1
ATOM 950 C CA . GLU A 1 125 ? -7.536 5.529 -12.365 1.00 95.69 125 GLU A CA 1
ATOM 951 C C . GLU A 1 125 ? -8.361 4.657 -11.418 1.00 95.69 125 GLU A C 1
ATOM 953 O O . GLU A 1 125 ? -8.478 3.444 -11.609 1.00 95.69 125 GLU A O 1
ATOM 958 N N . TRP A 1 126 ? -8.960 5.272 -10.402 1.00 97.31 126 TRP A N 1
ATOM 959 C CA . TRP A 1 126 ? -9.871 4.613 -9.470 1.00 97.31 126 TRP A CA 1
ATOM 960 C C . TRP A 1 126 ? -10.996 5.558 -9.064 1.00 97.31 126 TRP A C 1
ATOM 962 O O . TRP A 1 126 ? -10.902 6.777 -9.202 1.00 97.31 126 TRP A O 1
ATOM 972 N N . THR A 1 127 ? -12.075 4.983 -8.544 1.00 97.25 127 THR A N 1
ATOM 973 C CA . THR A 1 127 ? -13.176 5.729 -7.932 1.00 97.25 127 THR A CA 1
ATOM 974 C C . THR A 1 127 ? -13.079 5.595 -6.422 1.00 97.25 127 THR A C 1
ATOM 976 O O . THR A 1 127 ? -12.990 4.486 -5.895 1.00 97.25 127 THR A O 1
ATOM 979 N N . LEU A 1 128 ? -13.080 6.726 -5.718 1.00 96.81 128 LEU A N 1
ATOM 980 C CA . LEU A 1 128 ? -13.063 6.715 -4.261 1.00 96.81 128 LEU A CA 1
ATOM 981 C C . LEU A 1 128 ? -14.438 6.302 -3.717 1.00 96.81 128 LEU A C 1
ATOM 983 O O . LEU A 1 128 ? -15.456 6.793 -4.215 1.00 96.81 128 LEU A O 1
ATOM 987 N N . PRO A 1 129 ? -14.484 5.435 -2.692 1.00 95.81 129 PRO A N 1
ATOM 988 C CA . PRO A 1 129 ? -15.696 5.204 -1.920 1.00 95.81 129 PRO A CA 1
ATOM 989 C C . PRO A 1 129 ? -16.243 6.500 -1.311 1.00 95.81 129 PRO A C 1
ATOM 991 O O . PRO A 1 129 ? -15.512 7.470 -1.100 1.00 95.81 129 PRO A O 1
ATOM 994 N N . GLU A 1 130 ? -17.538 6.509 -1.002 1.00 93.25 130 GLU A N 1
ATOM 995 C CA . GLU A 1 130 ? -18.190 7.660 -0.379 1.00 93.25 130 GLU A CA 1
ATOM 996 C C . GLU A 1 130 ? -17.490 8.074 0.927 1.00 93.25 130 GLU A C 1
ATOM 998 O O . GLU A 1 130 ? -17.091 7.240 1.739 1.00 93.25 130 GLU A O 1
ATOM 1003 N N . GLY A 1 131 ? -17.311 9.385 1.110 1.00 92.69 131 GLY A N 1
ATOM 1004 C CA . GLY A 1 131 ? -16.673 9.965 2.292 1.00 92.69 131 GLY A CA 1
ATOM 1005 C C . GLY A 1 131 ? -15.145 9.867 2.322 1.00 92.69 131 GLY A C 1
ATOM 1006 O O . GLY A 1 131 ? -14.528 10.518 3.163 1.00 92.69 131 GLY A O 1
ATOM 1007 N N . TRP A 1 132 ? -14.516 9.109 1.419 1.00 96.38 132 TRP A N 1
ATOM 1008 C CA . TRP A 1 132 ? -13.058 9.044 1.340 1.00 96.38 132 TRP A CA 1
ATOM 1009 C C . TRP A 1 132 ? -12.506 10.281 0.643 1.00 96.38 132 TRP A C 1
ATOM 1011 O O . TRP A 1 132 ? -13.120 10.845 -0.265 1.00 96.38 132 TRP A O 1
ATOM 1021 N N . THR A 1 133 ? -11.307 10.689 1.046 1.00 96.19 133 THR A N 1
ATOM 1022 C CA . THR A 1 133 ? -10.603 11.807 0.410 1.00 96.19 133 THR A CA 1
ATOM 1023 C C . THR A 1 133 ? -9.206 11.392 -0.014 1.00 96.19 133 THR A C 1
ATOM 1025 O O . THR A 1 133 ? -8.615 10.477 0.553 1.00 96.19 133 THR A O 1
ATOM 1028 N N . GLU A 1 134 ? -8.669 12.048 -1.038 1.00 95.56 134 GLU A N 1
ATOM 1029 C CA . GLU A 1 134 ? -7.312 11.805 -1.510 1.00 95.56 134 GLU A CA 1
ATOM 1030 C C . GLU A 1 134 ? -6.403 12.977 -1.149 1.00 95.56 134 GLU A C 1
ATOM 1032 O O . GLU A 1 134 ? -6.667 14.131 -1.495 1.00 95.56 134 GLU A O 1
ATOM 1037 N N . LYS A 1 135 ? -5.290 12.660 -0.489 1.00 94.12 135 LYS A N 1
ATOM 1038 C CA . LYS A 1 135 ? -4.192 13.577 -0.223 1.00 94.12 135 LYS A CA 1
ATOM 1039 C C . LYS A 1 135 ? -3.001 13.190 -1.094 1.00 94.12 135 LYS A C 1
ATOM 1041 O O . LYS A 1 135 ? -2.319 12.198 -0.825 1.00 94.12 135 LYS A O 1
ATOM 1046 N N . LYS A 1 136 ? -2.728 14.022 -2.099 1.00 90.12 136 LYS A N 1
ATOM 1047 C CA . LYS A 1 136 ? -1.535 13.892 -2.940 1.00 90.12 136 LYS A CA 1
ATOM 1048 C C . LYS A 1 136 ? -0.273 14.029 -2.093 1.00 90.12 136 LYS A C 1
ATOM 1050 O O . LYS A 1 136 ? -0.235 14.841 -1.168 1.00 90.12 136 LYS A O 1
ATOM 1055 N N . ASP A 1 137 ? 0.729 13.215 -2.407 1.00 83.62 137 ASP A N 1
ATOM 1056 C CA . ASP A 1 137 ? 2.051 13.348 -1.800 1.00 83.62 137 ASP A CA 1
ATOM 1057 C C . ASP A 1 137 ? 2.794 14.558 -2.388 1.00 83.62 137 ASP A C 1
ATOM 1059 O O . ASP A 1 137 ? 2.496 15.007 -3.500 1.00 83.62 137 ASP A O 1
ATOM 1063 N N . ASP A 1 138 ? 3.762 15.079 -1.639 1.00 80.31 138 ASP A N 1
ATOM 1064 C CA . ASP A 1 138 ? 4.529 16.268 -2.014 1.00 80.31 138 ASP A CA 1
ATOM 1065 C C . ASP A 1 138 ? 5.494 15.971 -3.181 1.00 80.31 138 ASP A C 1
ATOM 1067 O O . ASP A 1 138 ? 5.828 16.869 -3.957 1.00 80.31 138 ASP A O 1
ATOM 1071 N N . ASP A 1 139 ? 5.916 14.707 -3.341 1.00 81.00 139 ASP A N 1
ATOM 1072 C CA . ASP A 1 139 ? 6.734 14.244 -4.467 1.00 81.00 139 ASP A CA 1
ATOM 1073 C C . ASP A 1 139 ? 5.953 13.287 -5.394 1.00 81.00 139 ASP A C 1
ATOM 1075 O O . ASP A 1 139 ? 5.832 12.096 -5.096 1.00 81.00 139 ASP A O 1
ATOM 1079 N N . PRO A 1 140 ? 5.503 13.740 -6.581 1.00 70.31 140 PRO A N 1
ATOM 1080 C CA . PRO A 1 140 ? 4.786 12.895 -7.543 1.00 70.31 140 PRO A CA 1
ATOM 1081 C C . PRO A 1 140 ? 5.663 11.798 -8.176 1.00 70.31 140 PRO A C 1
ATOM 1083 O O . PRO A 1 140 ? 5.165 10.902 -8.869 1.00 70.31 140 PRO A O 1
ATOM 1086 N N . ARG A 1 141 ? 6.988 11.855 -7.986 1.00 72.94 141 ARG A N 1
ATOM 1087 C CA . ARG A 1 141 ? 7.928 10.805 -8.409 1.00 72.94 141 ARG A CA 1
ATOM 1088 C C . ARG A 1 141 ? 8.301 9.859 -7.272 1.00 72.94 141 ARG A C 1
ATOM 1090 O O . ARG A 1 141 ? 8.939 8.843 -7.546 1.00 72.94 141 ARG A O 1
ATOM 1097 N N . GLY A 1 142 ? 7.871 10.156 -6.048 1.00 81.19 142 GLY A N 1
ATOM 1098 C CA . GLY A 1 142 ? 8.109 9.334 -4.875 1.00 81.19 142 GLY A CA 1
ATOM 1099 C C . GLY A 1 142 ? 7.521 7.929 -5.010 1.00 81.19 142 GLY A C 1
ATOM 1100 O O . GLY A 1 142 ? 6.652 7.655 -5.843 1.00 81.19 142 GLY A O 1
ATOM 1101 N N . MET A 1 143 ? 8.014 7.014 -4.170 1.00 87.25 143 MET A N 1
ATOM 1102 C CA . MET A 1 143 ? 7.455 5.661 -4.092 1.00 87.25 143 MET A CA 1
ATOM 1103 C C . MET A 1 143 ? 6.025 5.692 -3.553 1.00 87.25 143 MET A C 1
ATOM 1105 O O . MET A 1 143 ? 5.169 4.992 -4.079 1.00 87.25 143 MET A O 1
ATOM 1109 N N . ARG A 1 144 ? 5.737 6.515 -2.536 1.00 93.38 144 ARG A N 1
ATOM 1110 C CA . ARG A 1 144 ? 4.359 6.760 -2.098 1.00 93.38 144 ARG A CA 1
ATOM 1111 C C . ARG A 1 144 ? 3.729 7.755 -3.068 1.00 93.38 144 ARG A C 1
ATOM 1113 O O . ARG A 1 144 ? 4.133 8.908 -3.119 1.00 93.38 144 ARG A O 1
ATOM 1120 N N . PHE A 1 145 ? 2.786 7.271 -3.864 1.00 93.81 145 PHE A N 1
ATOM 1121 C CA . PHE A 1 145 ? 2.137 8.039 -4.920 1.00 93.81 145 PHE A CA 1
ATOM 1122 C C . PHE A 1 145 ? 1.058 8.964 -4.351 1.00 93.81 145 PHE A C 1
ATOM 1124 O O . PHE A 1 145 ? 0.977 10.137 -4.708 1.00 93.81 145 PHE A O 1
ATOM 1131 N N . THR A 1 146 ? 0.229 8.434 -3.451 1.00 95.50 146 THR A N 1
ATOM 1132 C CA . THR A 1 146 ? -0.833 9.194 -2.789 1.00 95.50 146 THR A CA 1
ATOM 1133 C C . THR A 1 146 ? -1.221 8.539 -1.465 1.00 95.50 146 THR A C 1
ATOM 1135 O O . THR A 1 146 ? -0.875 7.380 -1.198 1.00 95.50 146 THR A O 1
ATOM 1138 N N . THR A 1 147 ? -1.949 9.276 -0.631 1.00 95.88 147 THR A N 1
ATOM 1139 C CA . THR A 1 147 ? -2.590 8.743 0.577 1.00 95.88 147 THR A CA 1
ATOM 1140 C C . THR A 1 147 ? -4.090 8.980 0.491 1.00 95.88 147 THR A C 1
ATOM 1142 O O . THR A 1 147 ? -4.534 10.120 0.391 1.00 95.88 147 THR A O 1
ATOM 1145 N N . LEU A 1 148 ? -4.876 7.910 0.558 1.00 96.62 148 LEU A N 1
ATOM 1146 C CA . LEU A 1 148 ? -6.326 7.992 0.676 1.00 96.62 148 LEU A CA 1
ATOM 1147 C C . LEU A 1 148 ? -6.683 8.008 2.165 1.00 96.62 148 LEU A C 1
ATOM 1149 O O . LEU A 1 148 ? -6.183 7.185 2.931 1.00 96.62 148 LEU A O 1
ATOM 1153 N N . LEU A 1 149 ? -7.521 8.945 2.588 1.00 96.44 149 LEU A N 1
ATOM 1154 C CA . LEU A 1 149 ? -8.048 9.009 3.946 1.00 96.44 149 LEU A CA 1
ATOM 1155 C C . LEU A 1 149 ? -9.372 8.248 3.974 1.00 96.44 149 LEU A C 1
ATOM 1157 O O . LEU A 1 149 ? -10.368 8.677 3.386 1.00 96.44 149 LEU A O 1
ATOM 1161 N N . VAL A 1 150 ? -9.336 7.084 4.617 1.00 95.00 150 VAL A N 1
ATOM 1162 C CA . VAL A 1 150 ? -10.473 6.183 4.788 1.00 95.00 150 VAL A CA 1
ATOM 1163 C C . VAL A 1 150 ? -11.329 6.710 5.921 1.00 95.00 150 VAL A C 1
ATOM 1165 O O . VAL A 1 150 ? -10.881 6.755 7.070 1.00 95.00 150 VAL A O 1
ATOM 1168 N N . LYS A 1 151 ? -12.564 7.099 5.600 1.00 93.25 151 LYS A N 1
ATOM 1169 C CA . LYS A 1 151 ? -13.478 7.633 6.601 1.00 93.25 151 LYS A CA 1
ATOM 1170 C C . LYS A 1 151 ? -13.907 6.535 7.570 1.00 93.25 151 LYS A C 1
ATOM 1172 O O . LYS A 1 151 ? -14.435 5.507 7.152 1.00 93.25 151 LYS A O 1
ATOM 1177 N N . THR A 1 152 ? -13.708 6.776 8.862 1.00 91.12 152 THR A N 1
ATOM 1178 C CA . THR A 1 152 ? -14.214 5.915 9.937 1.00 91.12 152 THR A CA 1
ATOM 1179 C C . THR A 1 152 ? -15.037 6.731 10.938 1.00 91.12 152 THR A C 1
ATOM 1181 O O . THR A 1 152 ? -15.058 7.969 10.879 1.00 91.12 152 THR A O 1
ATOM 1184 N N . ASP A 1 153 ? -15.709 6.039 11.862 1.00 85.25 153 ASP A N 1
ATOM 1185 C CA . ASP A 1 153 ? -16.426 6.659 12.985 1.00 85.25 153 ASP A CA 1
ATOM 1186 C C . ASP A 1 153 ? -15.481 7.400 13.950 1.00 85.25 153 ASP A C 1
ATOM 1188 O O . ASP A 1 153 ? -15.908 8.290 14.685 1.00 85.25 153 ASP A O 1
ATOM 1192 N N . GLY A 1 154 ? -14.191 7.043 13.943 1.00 83.69 154 GLY A N 1
ATOM 1193 C CA . GLY A 1 154 ? -13.136 7.677 14.726 1.00 83.69 154 GLY A CA 1
ATOM 1194 C C . GLY A 1 154 ? -12.215 8.545 13.868 1.00 83.69 154 GLY A C 1
ATOM 1195 O O . GLY A 1 154 ? -12.660 9.385 13.086 1.00 83.69 154 GLY A O 1
ATOM 1196 N N . GLU A 1 155 ? -10.90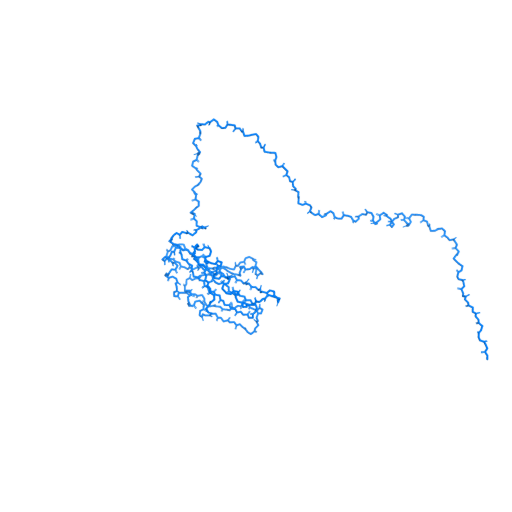8 8.359 14.050 1.00 88.44 155 GLU A N 1
ATOM 1197 C CA . GLU A 1 155 ? -9.893 8.997 13.211 1.00 88.44 155 GLU A CA 1
ATOM 1198 C C . GLU A 1 155 ? -9.859 8.345 11.822 1.00 88.44 155 GLU A C 1
ATOM 1200 O O . GLU A 1 155 ? -10.011 7.126 11.681 1.00 88.44 155 GLU A O 1
ATOM 1205 N N . ASP A 1 156 ? -9.662 9.156 10.786 1.00 92.38 156 ASP A N 1
ATOM 1206 C CA . ASP A 1 156 ? -9.540 8.647 9.425 1.00 92.38 156 ASP A CA 1
ATOM 1207 C C . ASP A 1 156 ? -8.282 7.775 9.303 1.00 92.38 156 ASP A C 1
ATOM 1209 O O . ASP A 1 156 ? -7.189 8.152 9.738 1.00 92.38 156 ASP A O 1
ATOM 1213 N N . LEU A 1 157 ? -8.423 6.598 8.693 1.00 94.88 157 LEU A N 1
ATOM 1214 C CA . LEU A 1 157 ? -7.304 5.677 8.522 1.00 94.88 157 LEU A CA 1
ATOM 1215 C C . LEU A 1 157 ? -6.544 6.000 7.229 1.00 94.88 157 LEU A C 1
ATOM 1217 O O . LEU A 1 157 ? -7.152 6.072 6.159 1.00 94.88 157 LEU A O 1
ATOM 1221 N N . PRO A 1 158 ? -5.210 6.155 7.271 1.00 95.62 158 PRO A N 1
ATOM 1222 C CA . PRO A 1 158 ? -4.437 6.387 6.064 1.00 95.62 158 PRO A CA 1
ATOM 1223 C C . PRO A 1 158 ? -4.263 5.080 5.278 1.00 95.62 158 PRO A C 1
ATOM 1225 O O . PRO A 1 158 ? -3.600 4.142 5.728 1.00 95.62 158 PRO A O 1
ATOM 1228 N N . LEU A 1 159 ? -4.807 5.039 4.064 1.00 97.38 159 LEU A N 1
ATOM 1229 C CA . LEU A 1 159 ? -4.498 4.034 3.054 1.00 97.38 159 LEU A CA 1
ATOM 1230 C C . LEU A 1 159 ? -3.415 4.589 2.129 1.00 97.38 159 LEU A C 1
ATOM 1232 O O . LEU A 1 159 ? -3.616 5.559 1.402 1.00 97.38 159 LEU A O 1
ATOM 1236 N N . THR A 1 160 ? -2.244 3.965 2.138 1.00 96.12 160 THR A N 1
ATOM 1237 C CA . THR A 1 160 ? -1.122 4.361 1.285 1.00 96.12 160 THR A CA 1
ATOM 1238 C C . THR A 1 160 ? -1.193 3.658 -0.061 1.00 96.12 160 THR A C 1
ATOM 1240 O O . THR A 1 160 ? -1.31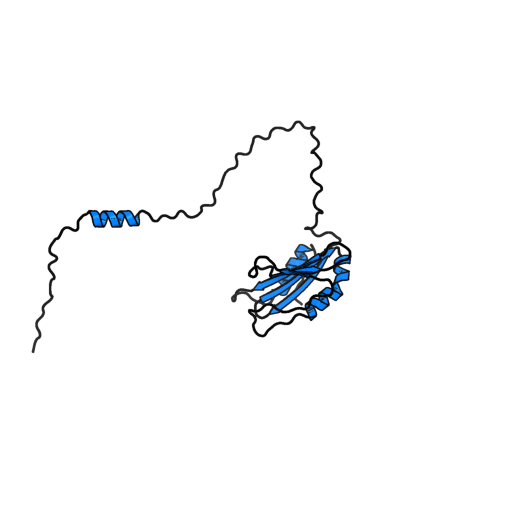1 2.429 -0.098 1.00 96.12 160 THR A O 1
ATOM 1243 N N . VAL A 1 161 ? -1.042 4.422 -1.142 1.00 96.69 161 VAL A N 1
ATOM 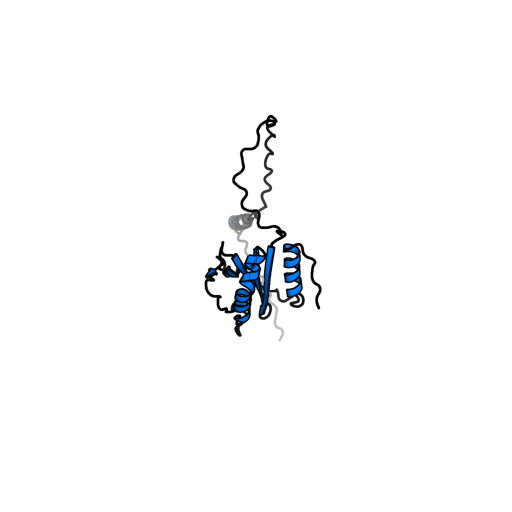1244 C CA . VAL A 1 161 ? -0.843 3.893 -2.494 1.00 96.69 161 VAL A CA 1
ATOM 1245 C C . VAL A 1 161 ? 0.616 4.100 -2.871 1.00 96.69 161 VAL A C 1
ATOM 1247 O O . VAL A 1 161 ? 1.093 5.232 -2.965 1.00 96.69 161 VAL A O 1
ATOM 1250 N N . THR A 1 162 ? 1.333 3.003 -3.079 1.00 95.50 162 THR A N 1
ATOM 1251 C CA . THR A 1 162 ? 2.759 3.005 -3.406 1.00 95.50 162 THR A CA 1
ATOM 1252 C C . THR A 1 162 ? 2.961 2.484 -4.820 1.00 95.50 162 THR A C 1
ATOM 1254 O O . THR A 1 162 ? 2.477 1.408 -5.168 1.00 95.50 162 THR A O 1
ATOM 1257 N N . ARG A 1 163 ? 3.709 3.238 -5.622 1.00 94.12 163 ARG A N 1
ATOM 1258 C CA . ARG A 1 163 ? 4.176 2.845 -6.947 1.00 94.12 163 ARG A CA 1
ATOM 1259 C C . ARG A 1 163 ? 5.579 2.258 -6.831 1.00 94.12 163 ARG A C 1
ATOM 1261 O O . ARG A 1 163 ? 6.514 2.950 -6.430 1.00 94.12 163 ARG A O 1
ATOM 1268 N N . LEU A 1 164 ? 5.728 1.001 -7.234 1.00 93.06 164 LEU A N 1
ATOM 1269 C CA . LEU A 1 164 ? 6.994 0.276 -7.212 1.00 93.06 164 LEU A CA 1
ATOM 1270 C C . LEU A 1 164 ? 7.387 -0.161 -8.634 1.00 93.06 164 LEU A C 1
ATOM 1272 O O . LEU A 1 164 ? 6.994 -1.246 -9.070 1.00 93.06 164 LEU A O 1
ATOM 1276 N N . PRO A 1 165 ? 8.135 0.672 -9.379 1.00 91.50 165 PRO A N 1
ATOM 1277 C CA . PRO A 1 165 ? 8.682 0.282 -10.673 1.00 91.50 165 PRO A CA 1
ATOM 1278 C C . PRO A 1 165 ? 9.853 -0.689 -10.482 1.00 91.50 165 PRO A C 1
ATOM 1280 O O . PRO A 1 165 ? 10.720 -0.466 -9.633 1.00 91.50 165 PRO A O 1
ATOM 1283 N N . LEU A 1 166 ? 9.907 -1.755 -11.283 1.00 90.69 166 LEU A N 1
ATOM 1284 C CA . LEU A 1 166 ? 11.010 -2.712 -11.241 1.00 90.69 166 LEU A CA 1
ATOM 1285 C C . LEU A 1 166 ? 12.030 -2.494 -12.363 1.00 90.69 166 LEU A C 1
ATOM 1287 O O . LEU A 1 166 ? 11.649 -2.478 -13.540 1.00 90.69 166 LEU A O 1
ATOM 1291 N N . PRO A 1 167 ? 13.334 -2.428 -12.025 1.00 86.88 167 PRO A N 1
ATOM 1292 C CA . PRO A 1 167 ? 14.421 -2.458 -13.000 1.00 86.88 167 PRO A CA 1
ATOM 1293 C C . PRO A 1 167 ? 14.300 -3.642 -13.965 1.00 86.88 167 PRO A C 1
ATOM 1295 O O . PRO A 1 167 ? 13.824 -4.707 -13.576 1.00 86.88 167 PRO A O 1
ATOM 1298 N N . GLY A 1 168 ? 14.700 -3.459 -15.228 1.00 87.12 168 GLY A N 1
ATOM 1299 C CA . GLY A 1 168 ? 14.494 -4.424 -16.321 1.00 87.12 168 GLY A CA 1
ATOM 1300 C C . GLY A 1 168 ? 15.140 -5.800 -16.129 1.00 87.12 168 GLY A C 1
ATOM 1301 O O . GLY A 1 168 ? 14.666 -6.782 -16.689 1.00 87.12 168 GLY A O 1
ATOM 1302 N N . ASP A 1 169 ? 16.183 -5.877 -15.312 1.00 86.56 169 ASP A N 1
ATOM 1303 C CA . ASP A 1 169 ? 16.965 -7.075 -14.993 1.00 86.56 169 ASP A CA 1
ATOM 1304 C C . ASP A 1 169 ? 16.360 -7.933 -13.867 1.00 86.56 169 ASP A C 1
ATOM 1306 O O . ASP A 1 169 ? 16.784 -9.068 -13.649 1.00 86.56 169 ASP A O 1
ATOM 1310 N N . ARG A 1 170 ? 15.358 -7.416 -13.146 1.00 83.06 170 ARG A N 1
ATOM 1311 C CA . ARG A 1 170 ? 14.723 -8.116 -12.023 1.00 83.06 170 ARG A CA 1
ATOM 1312 C C . ARG A 1 170 ? 13.574 -9.009 -12.512 1.00 83.06 170 ARG A C 1
ATOM 1314 O O . ARG A 1 170 ? 12.738 -8.541 -13.293 1.00 83.06 170 ARG A O 1
ATOM 1321 N N . PRO A 1 171 ? 13.461 -10.260 -12.039 1.00 85.69 171 PRO A N 1
ATOM 1322 C CA . PRO A 1 171 ? 12.263 -11.060 -12.266 1.00 85.69 171 PRO A CA 1
ATOM 1323 C C . PRO A 1 171 ? 11.025 -10.359 -11.692 1.00 85.69 171 PRO A C 1
ATOM 1325 O O . PRO A 1 171 ? 11.072 -9.785 -10.603 1.00 85.69 171 PRO A O 1
ATOM 1328 N N . VAL A 1 172 ? 9.929 -10.383 -12.448 1.00 86.75 172 VAL A N 1
ATOM 1329 C CA . VAL A 1 172 ? 8.618 -9.880 -12.000 1.00 86.75 172 VAL A CA 1
ATOM 1330 C C . VAL A 1 172 ? 7.910 -10.952 -11.167 1.00 86.75 172 VAL A C 1
ATOM 1332 O O . VAL A 1 172 ? 7.199 -10.640 -10.211 1.00 86.75 172 VAL A O 1
ATOM 1335 N N . ASP A 1 173 ? 8.157 -12.220 -11.496 1.00 86.44 173 ASP A N 1
ATOM 1336 C CA . ASP A 1 173 ? 7.603 -13.374 -10.800 1.00 86.44 173 ASP A CA 1
ATOM 1337 C C . ASP A 1 173 ? 8.084 -13.418 -9.342 1.00 86.44 173 ASP A C 1
ATOM 1339 O O . ASP A 1 173 ? 9.249 -13.163 -9.035 1.00 86.44 173 ASP A O 1
ATOM 1343 N N . GLY A 1 174 ? 7.165 -13.709 -8.419 1.00 89.75 174 GLY A N 1
ATOM 1344 C CA . GLY A 1 174 ? 7.443 -13.769 -6.977 1.00 89.75 174 GLY A CA 1
ATOM 1345 C C . GLY A 1 174 ? 7.409 -12.423 -6.242 1.00 89.75 174 GLY A C 1
ATOM 1346 O O . GLY A 1 174 ? 7.336 -12.410 -5.012 1.00 89.75 174 GLY A O 1
ATOM 1347 N N . MET A 1 175 ? 7.363 -11.291 -6.951 1.00 91.81 175 MET A N 1
ATOM 1348 C CA . MET A 1 175 ? 7.249 -9.965 -6.328 1.00 91.81 175 MET A CA 1
ATOM 1349 C C . MET A 1 175 ? 6.009 -9.801 -5.436 1.00 91.81 175 MET A C 1
ATOM 1351 O O . MET A 1 175 ? 6.166 -9.296 -4.321 1.00 91.81 175 MET A O 1
ATOM 1355 N N . PRO A 1 176 ? 4.803 -10.261 -5.834 1.00 93.56 176 PRO A N 1
ATOM 1356 C CA . PRO A 1 176 ? 3.646 -10.221 -4.944 1.00 93.56 176 PRO A CA 1
ATOM 1357 C C . PRO A 1 176 ? 3.862 -11.002 -3.645 1.00 93.56 176 PRO A C 1
ATOM 1359 O O . PRO A 1 176 ? 3.539 -10.495 -2.575 1.00 93.56 176 PRO A O 1
ATOM 1362 N N . LEU A 1 177 ? 4.459 -12.198 -3.717 1.00 95.12 177 LEU A N 1
ATOM 1363 C CA . LEU A 1 177 ? 4.724 -13.023 -2.536 1.00 95.12 177 LEU A CA 1
ATOM 1364 C C . LEU A 1 177 ? 5.721 -12.346 -1.591 1.00 95.12 177 LEU A C 1
ATOM 1366 O O . LEU A 1 177 ? 5.493 -12.305 -0.386 1.00 95.12 177 LEU A O 1
ATOM 1370 N N . MET A 1 178 ? 6.789 -11.761 -2.137 1.00 94.12 178 MET A N 1
ATOM 1371 C CA . MET A 1 178 ? 7.757 -10.995 -1.354 1.00 94.12 178 MET A CA 1
ATOM 1372 C C . MET A 1 178 ? 7.080 -9.825 -0.619 1.00 94.12 178 MET A C 1
ATOM 1374 O O . MET A 1 178 ? 7.303 -9.648 0.575 1.00 94.12 178 MET A O 1
ATOM 1378 N N . ILE A 1 179 ? 6.223 -9.050 -1.299 1.00 95.12 179 ILE A N 1
ATOM 1379 C CA . ILE A 1 179 ? 5.483 -7.936 -0.676 1.00 95.12 179 ILE A CA 1
ATOM 1380 C C . ILE A 1 179 ? 4.546 -8.450 0.426 1.00 95.12 179 ILE A C 1
ATOM 1382 O O . ILE A 1 179 ? 4.502 -7.873 1.512 1.00 95.12 179 ILE A O 1
ATOM 1386 N N . VAL A 1 180 ? 3.832 -9.551 0.180 1.00 95.69 180 VAL A N 1
ATOM 1387 C CA . VAL A 1 180 ? 2.964 -10.183 1.185 1.00 95.69 180 VAL A CA 1
ATOM 1388 C C . VAL A 1 180 ? 3.765 -10.646 2.402 1.00 95.69 180 VAL A C 1
ATOM 1390 O O . VAL A 1 180 ? 3.308 -10.464 3.530 1.00 95.69 180 VAL A O 1
ATOM 1393 N N . ASN A 1 181 ? 4.967 -11.190 2.213 1.00 96.25 181 ASN A N 1
ATOM 1394 C CA . ASN A 1 181 ? 5.814 -11.622 3.325 1.00 96.25 181 ASN A CA 1
ATOM 1395 C C . ASN A 1 181 ? 6.378 -10.439 4.124 1.00 96.25 181 ASN A C 1
ATOM 1397 O O . ASN A 1 181 ? 6.405 -10.522 5.349 1.00 96.25 181 ASN A O 1
ATOM 1401 N N . LEU A 1 182 ? 6.679 -9.301 3.485 1.00 94.31 182 LEU A N 1
ATOM 1402 C CA . LEU A 1 182 ? 6.999 -8.054 4.201 1.00 94.31 182 LEU A CA 1
ATOM 1403 C C . LEU A 1 182 ? 5.835 -7.592 5.094 1.00 94.31 182 LEU A C 1
ATOM 1405 O O . LEU A 1 182 ? 6.044 -7.066 6.186 1.00 94.31 182 LEU A O 1
ATOM 1409 N N . TRP A 1 183 ? 4.589 -7.790 4.656 1.00 95.06 183 TRP A N 1
ATOM 1410 C CA . TRP A 1 183 ? 3.420 -7.504 5.491 1.00 95.06 183 TRP A CA 1
ATOM 1411 C C . TRP A 1 183 ? 3.233 -8.522 6.609 1.00 95.06 183 TRP A C 1
ATOM 1413 O O . TRP A 1 183 ? 2.849 -8.143 7.714 1.00 95.06 183 TRP A O 1
ATOM 1423 N N . CYS A 1 184 ? 3.512 -9.797 6.337 1.00 92.69 184 CYS A N 1
ATOM 1424 C CA . CYS A 1 184 ? 3.478 -10.839 7.355 1.00 92.69 184 CYS A CA 1
ATOM 1425 C C . CYS A 1 184 ? 4.471 -10.527 8.481 1.00 92.69 184 CYS A C 1
ATOM 1427 O O . CYS A 1 184 ? 4.086 -10.545 9.648 1.00 92.69 184 CYS A O 1
ATOM 1429 N N . GLU A 1 185 ? 5.699 -10.140 8.129 1.00 92.56 185 GLU A N 1
ATOM 1430 C CA . GLU A 1 185 ? 6.715 -9.680 9.076 1.00 92.56 185 GLU A CA 1
ATOM 1431 C C . GLU A 1 185 ? 6.238 -8.447 9.859 1.00 92.56 185 GLU A C 1
ATOM 1433 O O . GLU A 1 185 ? 6.301 -8.442 11.089 1.00 92.56 185 GLU A O 1
ATOM 1438 N N . GLN A 1 186 ? 5.668 -7.441 9.177 1.00 90.75 186 GLN A N 1
ATOM 1439 C CA . GLN A 1 186 ? 5.126 -6.239 9.827 1.00 90.75 186 GLN A CA 1
ATOM 1440 C C . GLN A 1 186 ? 4.051 -6.578 10.880 1.00 90.75 186 GLN A C 1
ATOM 1442 O O . GLN A 1 186 ? 3.971 -5.918 11.916 1.00 90.75 186 GLN A O 1
ATOM 1447 N N . LEU A 1 187 ? 3.229 -7.598 10.621 1.00 90.44 187 LEU A N 1
ATOM 1448 C CA . LEU A 1 187 ? 2.168 -8.060 11.522 1.00 90.44 187 LEU A CA 1
ATOM 1449 C C . LEU A 1 187 ? 2.630 -9.133 12.523 1.00 90.44 187 LEU A C 1
ATOM 1451 O O . LEU A 1 187 ? 1.835 -9.558 13.359 1.00 90.44 187 LEU A O 1
ATOM 1455 N N . GLY A 1 188 ? 3.881 -9.595 12.444 1.00 90.31 188 GLY A N 1
ATOM 1456 C CA . GLY A 1 188 ? 4.391 -10.686 13.276 1.00 90.31 188 GLY A CA 1
ATOM 1457 C C . GLY A 1 188 ? 3.714 -12.039 13.021 1.00 90.31 188 GLY A C 1
ATOM 1458 O O . GLY A 1 188 ? 3.612 -12.853 13.939 1.00 90.31 188 GLY A O 1
ATOM 1459 N N . ILE A 1 189 ? 3.222 -12.284 11.802 1.00 89.88 189 ILE A N 1
ATOM 1460 C CA . ILE A 1 189 ? 2.589 -13.553 11.406 1.00 89.88 189 ILE A CA 1
ATOM 1461 C C . ILE A 1 189 ? 3.517 -14.380 10.500 1.00 89.88 189 ILE A C 1
ATOM 1463 O O . ILE A 1 189 ? 4.368 -13.810 9.818 1.00 89.88 189 ILE A O 1
ATOM 1467 N N . PRO A 1 190 ? 3.349 -15.717 10.436 1.00 93.06 190 PRO A N 1
ATOM 1468 C CA . PRO A 1 190 ? 4.181 -16.559 9.584 1.00 93.06 190 PRO A CA 1
ATOM 1469 C C . PRO A 1 190 ? 4.093 -16.173 8.106 1.00 93.06 190 PRO A C 1
ATOM 1471 O O . PRO A 1 190 ? 2.995 -15.918 7.586 1.00 93.06 190 PRO A O 1
ATOM 1474 N N . GLU A 1 191 ? 5.245 -16.205 7.437 1.00 94.31 191 GLU A N 1
ATOM 1475 C CA . GLU A 1 191 ? 5.372 -16.021 5.994 1.00 94.31 191 GLU A CA 1
ATOM 1476 C C . GLU A 1 191 ? 4.499 -17.002 5.204 1.00 94.31 191 GLU A C 1
ATOM 1478 O O . GLU A 1 191 ? 4.086 -18.064 5.685 1.00 94.31 191 GLU A O 1
ATOM 1483 N N . LYS A 1 192 ? 4.198 -16.622 3.966 1.00 92.44 192 LYS A N 1
ATOM 1484 C CA . LYS A 1 192 ? 3.468 -17.438 3.004 1.00 92.44 192 LYS A CA 1
ATOM 1485 C C . LYS A 1 192 ? 4.434 -18.058 2.005 1.00 92.44 192 LYS A C 1
ATOM 1487 O O . LYS A 1 192 ? 5.487 -17.504 1.693 1.00 92.44 192 LYS A O 1
ATOM 1492 N N . THR A 1 193 ? 4.032 -19.205 1.477 1.00 91.31 193 THR A N 1
ATOM 1493 C CA . THR A 1 193 ? 4.667 -19.866 0.336 1.00 91.31 193 THR A CA 1
ATOM 1494 C C . THR A 1 193 ? 3.834 -19.627 -0.919 1.00 91.31 193 THR A C 1
ATOM 1496 O O . THR A 1 193 ? 2.626 -19.404 -0.827 1.00 91.31 193 THR A O 1
ATOM 1499 N N . ALA A 1 194 ? 4.468 -19.682 -2.092 1.00 79.44 194 ALA A N 1
ATOM 1500 C CA . ALA A 1 194 ? 3.734 -19.712 -3.356 1.00 79.44 194 ALA A CA 1
ATOM 1501 C C . ALA A 1 194 ? 2.824 -20.955 -3.406 1.00 79.44 194 ALA A C 1
ATOM 1503 O O . ALA A 1 194 ? 3.190 -21.999 -2.858 1.00 79.44 194 ALA A O 1
ATOM 1504 N N . ALA A 1 195 ? 1.646 -20.804 -4.015 1.00 64.88 195 ALA A N 1
ATOM 1505 C CA . ALA A 1 195 ? 0.715 -21.896 -4.297 1.00 64.88 195 ALA A CA 1
ATOM 1506 C C . ALA A 1 195 ? 1.081 -22.614 -5.600 1.00 64.88 195 ALA A C 1
ATOM 1508 O O . ALA A 1 195 ? 1.653 -21.941 -6.490 1.00 64.88 195 ALA A O 1
#